Protein 3GTZ (pdb70)

Foldseek 3Di:
DQDKDFDCDDDPDTQWIAHPQKIKHKFFADDLQDDLLCRLLVRVVVVQVVQVVVPHGQLFWAEKEKEFQDPVCVVSNVVSCVVDADVPSHYHYHYDYDDDDDPSTGMMMITMGGD/DQPKDFDCDDDPDTAWIAHPQKIKHKFFFPCLQDDLLVSLLRRLVVVQVVQVVVPHGLLFWAEKEKEFQDPVCPVSNVVSCVVRHDPPSHHHYHYYYDHDDDPSTGMMMITMGGD/DQDKDWADDPLADWIWIAHPQKIKTKFFADDLQDDLLVRLLVSLVVVQVVQVVVPHGLLFWAEKEKEFQDPVCPVSNCVSCVVRADVPRGYHYHYYYDHDPDPSTGIMMIIMGGD

Organism: Salmonella typhimurium (strain LT2 / SGSC1412 / ATCC 700720) (NCBI:txid99287)

Nearest PDB structures (foldseek):
  3gtz-assembly1_C  TM=9.633E-01  e=7.516E-24  Salmonella enterica subsp. enterica serovar Typhimurium
  3kjj-assembly1_B  TM=9.561E-01  e=1.934E-15  Neisseria meningitidis serogroup B
  3k12-assembly1_C  TM=9.771E-01  e=5.996E-15  Pseudomonas aeruginosa
  9bjv-assembly1_A  TM=9.506E-01  e=1.247E-14  Pseudomonas aeruginosa
  6izh-assembly1_E  TM=8.636E-01  e=1.092E-09  Pseudomonas sp.

Structure (mmCIF, N/CA/C/O backbone):
data_3GTZ
#
_entry.id   3GTZ
#
_cell.length_a   100.390
_cell.length_b   100.390
_cell.length_c   131.939
_cell.angle_alpha   90.000
_cell.angle_beta   90.000
_cell.angle_gamma   90.000
#
_symmetry.space_group_name_H-M   'P 41 21 2'
#
loop_
_entity.id
_entity.type
_entity.pdbx_description
1 polymer 'Putative translation initiation inhibitor'
2 non-polymer GLYCEROL
3 water water
#
loop_
_atom_site.group_PDB
_atom_site.id
_atom_site.type_symbol
_atom_site.label_atom_id
_atom_site.label_alt_id
_atom_site.label_comp_id
_atom_site.label_asym_id
_atom_site.label_entity_id
_atom_site.label_seq_id
_atom_site.pdbx_PDB_ins_code
_atom_site.Cartn_x
_atom_site.Cartn_y
_atom_site.Cartn_z
_atom_site.occupancy
_atom_site.B_iso_or_equiv
_atom_site.auth_seq_id
_atom_site.auth_comp_id
_atom_site.auth_asym_id
_atom_site.auth_atom_id
_atom_site.pdbx_PDB_model_num
ATOM 1 N N . SER A 1 2 ? 37.502 20.869 -18.280 1.00 57.37 0 SER A N 1
ATOM 2 C CA . SER A 1 2 ? 36.215 20.812 -17.521 1.00 57.26 0 SER A CA 1
ATOM 3 C C . SER A 1 2 ? 36.461 21.293 -16.072 1.00 56.89 0 SER A C 1
ATOM 4 O O . SER A 1 2 ? 37.509 21.000 -15.472 1.00 56.40 0 SER A O 1
ATOM 6 N N . LEU A 1 3 ? 35.475 22.002 -15.527 1.00 56.56 1 LEU A N 1
ATOM 7 C CA . LEU A 1 3 ? 35.386 22.291 -14.095 1.00 56.61 1 LEU A CA 1
ATOM 8 C C . LEU A 1 3 ? 34.916 21.116 -13.194 1.00 55.39 1 LEU A C 1
ATOM 9 O O . LEU A 1 3 ? 34.467 21.327 -12.078 1.00 55.98 1 LEU A O 1
ATOM 14 N N . SER A 1 4 ? 35.022 19.884 -13.669 1.00 53.74 2 SER A N 1
ATOM 15 C CA . SER A 1 4 ? 34.797 18.721 -12.836 1.00 52.29 2 SER A CA 1
ATOM 16 C C . SER A 1 4 ? 36.186 18.133 -12.505 1.00 51.50 2 SER A C 1
ATOM 17 O O . SER A 1 4 ? 37.130 18.319 -13.257 1.00 52.57 2 SER A O 1
ATOM 19 N N . ILE A 1 5 ? 36.315 17.481 -11.356 1.00 50.10 3 ILE A N 1
ATOM 20 C CA . ILE A 1 5 ? 37.612 16.980 -10.854 1.00 49.39 3 ILE A CA 1
ATOM 21 C C . ILE A 1 5 ? 37.691 15.514 -11.151 1.00 47.92 3 ILE A C 1
ATOM 22 O O . ILE A 1 5 ? 36.784 14.775 -10.819 1.00 47.73 3 ILE A O 1
ATOM 27 N N . VAL A 1 6 ? 38.739 15.098 -11.837 1.00 47.74 4 VAL A N 1
ATOM 28 C CA . VAL A 1 6 ? 38.945 13.699 -12.132 1.00 47.04 4 VAL A CA 1
ATOM 29 C C . VAL A 1 6 ? 40.187 13.303 -11.363 1.00 47.30 4 VAL A C 1
ATOM 30 O O . VAL A 1 6 ? 41.180 14.011 -11.377 1.00 47.34 4 VAL A O 1
ATOM 34 N N . ARG A 1 7 ? 40.114 12.169 -10.679 1.00 47.66 5 ARG A N 1
ATOM 35 C CA . ARG A 1 7 ? 41.190 11.634 -9.874 1.00 47.90 5 ARG A CA 1
ATOM 36 C C . ARG A 1 7 ? 41.549 10.234 -10.374 1.00 47.87 5 ARG A C 1
ATOM 37 O O . ARG A 1 7 ? 40.701 9.381 -10.418 1.00 47.93 5 ARG A O 1
ATOM 45 N N . ILE A 1 8 ? 42.812 10.010 -10.728 1.00 48.68 6 ILE A N 1
ATOM 46 C CA . ILE A 1 8 ? 43.282 8.712 -11.169 1.00 49.19 6 ILE A CA 1
ATOM 47 C C . ILE A 1 8 ? 43.985 7.995 -10.028 1.00 50.19 6 ILE A C 1
ATOM 48 O O . ILE A 1 8 ? 44.839 8.577 -9.353 1.00 49.37 6 ILE A O 1
ATOM 53 N N . ASP A 1 9 ? 43.632 6.721 -9.841 1.00 51.34 7 ASP A N 1
ATOM 54 C CA . ASP A 1 9 ? 44.103 5.903 -8.718 1.00 52.71 7 ASP A CA 1
ATOM 55 C C . ASP A 1 9 ? 43.829 6.646 -7.418 1.00 53.41 7 ASP A C 1
ATOM 56 O O . ASP A 1 9 ? 44.722 6.982 -6.650 1.00 52.79 7 ASP A O 1
ATOM 58 N N . ALA A 1 10 ? 42.548 6.919 -7.220 1.00 55.05 8 ALA A N 1
ATOM 59 C CA . ALA A 1 10 ? 42.063 7.623 -6.040 1.00 56.21 8 ALA A CA 1
ATOM 60 C C . ALA A 1 10 ? 42.024 6.605 -4.922 1.00 56.84 8 ALA A C 1
ATOM 61 O O . ALA A 1 10 ? 41.202 5.706 -4.952 1.00 57.43 8 ALA A O 1
ATOM 63 N N . GLU A 1 11 ? 42.934 6.771 -3.966 1.00 57.89 9 GLU A N 1
ATOM 64 C CA . GLU A 1 11 ? 43.090 5.895 -2.815 1.00 58.84 9 GLU A CA 1
ATOM 65 C C . GLU A 1 11 ? 42.585 6.549 -1.521 1.00 58.86 9 GLU A C 1
ATOM 66 O O . GLU A 1 11 ? 42.151 7.718 -1.492 1.00 58.23 9 GLU A O 1
ATOM 72 N N . ASP A 1 12 ? 42.660 5.784 -0.443 1.00 59.40 10 ASP A N 1
ATOM 73 C CA . ASP A 1 12 ? 42.214 6.261 0.885 1.00 60.12 10 ASP A CA 1
ATOM 74 C C . ASP A 1 12 ? 42.852 7.596 1.354 1.00 59.55 10 ASP A C 1
ATOM 75 O O . ASP A 1 12 ? 42.157 8.447 1.904 1.00 59.26 10 ASP A O 1
ATOM 80 N N . ARG A 1 13 ? 44.149 7.773 1.113 1.00 59.66 11 ARG A N 1
ATOM 81 C CA . ARG A 1 13 ? 44.906 8.914 1.661 1.00 59.94 11 ARG A CA 1
ATOM 82 C C . ARG A 1 13 ? 45.531 9.810 0.584 1.00 60.22 11 ARG A C 1
ATOM 83 O O . ARG A 1 13 ? 45.984 10.917 0.886 1.00 60.29 11 ARG A O 1
ATOM 91 N N . TRP A 1 14 ? 45.549 9.333 -0.658 1.00 60.40 12 TRP A N 1
ATOM 92 C CA . TRP A 1 14 ? 46.122 10.076 -1.760 1.00 60.66 12 TRP A CA 1
ATOM 93 C C . TRP A 1 14 ? 45.496 9.645 -3.071 1.00 58.55 12 TRP A C 1
ATOM 94 O O . TRP A 1 14 ? 44.906 8.592 -3.158 1.00 57.42 12 TRP A O 1
ATOM 105 N N . SER A 1 15 ? 45.620 10.510 -4.071 1.00 56.69 13 SER A N 1
ATOM 106 C CA . SER A 1 15 ? 45.297 10.201 -5.443 1.00 55.37 13 SER A CA 1
ATOM 107 C C . SER A 1 15 ? 46.613 10.259 -6.217 1.00 54.56 13 SER A C 1
ATOM 108 O O . SER A 1 15 ? 47.514 11.007 -5.883 1.00 54.82 13 SER A O 1
ATOM 111 N N . ASP A 1 16 ? 46.747 9.474 -7.255 1.00 53.07 14 ASP A N 1
ATOM 112 C CA . ASP A 1 16 ? 48.004 9.463 -7.946 1.00 52.46 14 ASP A CA 1
ATOM 113 C C . ASP A 1 16 ? 48.057 10.653 -8.908 1.00 50.08 14 ASP A C 1
ATOM 114 O O . ASP A 1 16 ? 49.088 11.304 -9.026 1.00 49.93 14 ASP A O 1
ATOM 119 N N . VAL A 1 17 ? 46.932 10.952 -9.552 1.00 47.60 15 VAL A N 1
ATOM 120 C CA . VAL A 1 17 ? 46.838 12.028 -10.548 1.00 46.02 15 VAL A CA 1
ATOM 121 C C . VAL A 1 17 ? 45.540 12.822 -10.372 1.00 44.59 15 VAL A C 1
ATOM 122 O O . VAL A 1 17 ? 44.511 12.249 -10.108 1.00 45.27 15 VAL A O 1
ATOM 126 N N . VAL A 1 18 ? 45.591 14.140 -10.485 1.00 43.20 16 VAL A N 1
ATOM 127 C CA . VAL A 1 18 ? 44.393 14.939 -10.458 1.00 42.44 16 VAL A CA 1
ATOM 128 C C . VAL A 1 18 ? 44.302 15.772 -11.717 1.00 42.46 16 VAL A C 1
ATOM 129 O O . VAL A 1 18 ? 45.292 16.303 -12.163 1.00 43.83 16 VAL A O 1
ATOM 133 N N . ILE A 1 19 ? 43.111 15.896 -12.281 1.00 42.16 17 ILE A N 1
ATOM 134 C CA . ILE A 1 19 ? 42.905 16.620 -13.519 1.00 41.73 17 ILE A CA 1
ATOM 135 C C . ILE A 1 19 ? 41.755 17.575 -13.311 1.00 41.07 17 ILE A C 1
ATOM 136 O O . ILE A 1 19 ? 40.682 17.161 -12.897 1.00 41.48 17 ILE A O 1
ATOM 141 N N . TYR A 1 20 ? 41.984 18.853 -13.584 1.00 40.42 18 TYR A N 1
ATOM 142 C CA . TYR A 1 20 ? 40.965 19.867 -13.407 1.00 40.89 18 TYR A CA 1
ATOM 143 C C . TYR A 1 20 ? 41.293 21.051 -14.279 1.00 41.29 18 TYR A C 1
ATOM 144 O O . TYR A 1 20 ? 42.459 21.420 -14.408 1.00 40.51 18 TYR A O 1
ATOM 153 N N . ASN A 1 21 ? 40.249 21.657 -14.850 1.00 42.25 19 ASN A N 1
ATOM 154 C CA . ASN A 1 21 ? 40.399 22.879 -15.642 1.00 42.63 19 ASN A CA 1
ATOM 155 C C . ASN A 1 21 ? 41.512 22.730 -16.695 1.00 42.75 19 ASN A C 1
ATOM 156 O O . ASN A 1 21 ? 42.382 23.567 -16.795 1.00 43.32 19 ASN A O 1
ATOM 161 N N . ASN A 1 22 ? 41.509 21.606 -17.414 1.00 43.04 20 ASN A N 1
ATOM 162 C CA . ASN A 1 22 ? 42.482 21.310 -18.468 1.00 43.29 20 ASN A CA 1
ATOM 163 C C . ASN A 1 22 ? 43.921 21.297 -17.986 1.00 42.87 20 ASN A C 1
ATOM 164 O O . ASN A 1 22 ? 44.841 21.583 -18.755 1.00 42.86 20 ASN A O 1
ATOM 169 N N . THR A 1 23 ? 44.092 20.941 -16.712 1.00 42.11 21 THR A N 1
ATOM 170 C CA . THR A 1 23 ? 45.376 20.946 -16.047 1.00 41.18 21 THR A CA 1
ATOM 171 C C . THR A 1 23 ? 45.485 19.681 -15.233 1.00 40.70 21 THR A C 1
ATOM 172 O O . THR A 1 23 ? 44.507 19.170 -14.751 1.00 40.32 21 THR A O 1
ATOM 176 N N . LEU A 1 24 ? 46.690 19.164 -15.118 1.00 40.82 22 LEU A N 1
ATOM 177 C CA . LEU A 1 24 ? 46.945 17.858 -14.543 1.00 40.52 22 LEU A CA 1
ATOM 178 C C . LEU A 1 24 ? 48.100 18.047 -13.582 1.00 40.74 22 LEU A C 1
ATOM 179 O O . LEU A 1 24 ? 49.103 18.711 -13.917 1.00 40.59 22 LEU A O 1
ATOM 184 N N . TRP A 1 25 ? 47.951 17.481 -12.390 1.00 41.05 23 TRP A N 1
ATOM 185 C CA . TRP A 1 25 ? 48.950 17.579 -11.332 1.00 41.04 23 TRP A CA 1
ATOM 186 C C . TRP A 1 25 ? 49.343 16.161 -10.960 1.00 41.77 23 TRP A C 1
ATOM 187 O O . TRP A 1 25 ? 48.474 15.255 -10.911 1.00 41.25 23 TRP A O 1
ATOM 198 N N . TYR A 1 26 ? 50.626 15.984 -10.651 1.00 42.39 24 TYR A N 1
ATOM 199 C CA . TYR A 1 26 ? 51.194 14.669 -10.372 1.00 42.58 24 TYR A CA 1
ATOM 200 C C . TYR A 1 26 ? 52.541 14.817 -9.739 1.00 43.20 24 TYR A C 1
ATOM 201 O O . TYR A 1 26 ? 53.255 15.734 -10.060 1.00 42.30 24 TYR A O 1
ATOM 210 N N . THR A 1 27 ? 52.911 13.858 -8.902 1.00 45.06 25 THR A N 1
ATOM 211 C CA . THR A 1 27 ? 54.207 13.816 -8.270 1.00 46.50 25 THR A CA 1
ATOM 212 C C . THR A 1 27 ? 54.819 12.451 -8.532 1.00 47.35 25 THR A C 1
ATOM 213 O O . THR A 1 27 ? 54.259 11.448 -8.151 1.00 48.26 25 THR A O 1
ATOM 217 N N . GLY A 1 28 ? 55.979 12.397 -9.165 1.00 47.89 26 GLY A N 1
ATOM 218 C CA . GLY A 1 28 ? 56.581 11.117 -9.435 1.00 48.29 26 GLY A CA 1
ATOM 219 C C . GLY A 1 28 ? 57.574 10.790 -8.352 1.00 49.46 26 GLY A C 1
ATOM 220 O O . GLY A 1 28 ? 58.348 11.642 -7.931 1.00 48.13 26 GLY A O 1
ATOM 221 N N . VAL A 1 29 ? 57.524 9.549 -7.891 1.00 51.47 27 VAL A N 1
ATOM 222 C CA . VAL A 1 29 ? 58.449 9.056 -6.907 1.00 53.34 27 VAL A CA 1
ATOM 223 C C . VAL A 1 29 ? 59.085 7.773 -7.432 1.00 54.28 27 VAL A C 1
ATOM 224 O O . VAL A 1 29 ? 58.488 7.081 -8.268 1.00 54.14 27 VAL A O 1
ATOM 228 N N . PRO A 1 30 ? 60.311 7.463 -6.975 1.00 55.88 28 PRO A N 1
ATOM 229 C CA . PRO A 1 30 ? 61.017 6.291 -7.508 1.00 57.31 28 PRO A CA 1
ATOM 230 C C . PRO A 1 30 ? 60.383 4.909 -7.217 1.00 57.99 28 PRO A C 1
ATOM 231 O O . PRO A 1 30 ? 59.685 4.728 -6.220 1.00 57.41 28 PRO A O 1
ATOM 235 N N . GLU A 1 31 ? 60.626 3.951 -8.117 1.00 59.27 29 GLU A N 1
ATOM 236 C CA . GLU A 1 31 ? 60.159 2.572 -7.933 1.00 60.30 29 GLU A CA 1
ATOM 237 C C . GLU A 1 31 ? 61.242 1.699 -7.288 1.00 60.21 29 GLU A C 1
ATOM 238 O O . GLU A 1 31 ? 60.975 0.997 -6.331 1.00 60.05 29 GLU A O 1
ATOM 244 N N . ASN A 1 32 ? 62.461 1.754 -7.822 1.00 60.24 30 ASN A N 1
ATOM 245 C CA . ASN A 1 32 ? 63.581 0.953 -7.323 1.00 59.55 30 ASN A CA 1
ATOM 246 C C . ASN A 1 32 ? 64.334 1.729 -6.254 1.00 58.85 30 ASN A C 1
ATOM 247 O O . ASN A 1 32 ? 65.067 2.670 -6.548 1.00 58.38 30 ASN A O 1
ATOM 252 N N . LEU A 1 33 ? 64.153 1.312 -5.011 1.00 58.29 31 LEU A N 1
ATOM 253 C CA . LEU A 1 33 ? 64.674 2.042 -3.862 1.00 58.03 31 LEU A CA 1
ATOM 254 C C . LEU A 1 33 ? 66.180 1.898 -3.713 1.00 58.11 31 LEU A C 1
ATOM 255 O O . LEU A 1 33 ? 66.833 2.812 -3.184 1.00 58.81 31 LEU A O 1
ATOM 260 N N . ASP A 1 34 ? 66.738 0.789 -4.193 1.00 57.93 32 ASP A N 1
ATOM 261 C CA . ASP A 1 34 ? 68.206 0.592 -4.190 1.00 58.38 32 ASP A CA 1
ATOM 262 C C . ASP A 1 34 ? 68.943 1.190 -5.421 1.00 57.71 32 ASP A C 1
ATOM 263 O O . ASP A 1 34 ? 70.178 1.199 -5.484 1.00 58.37 32 ASP A O 1
ATOM 268 N N . ALA A 1 35 ? 68.202 1.703 -6.399 1.00 56.55 33 ALA A N 1
ATOM 269 C CA . ALA A 1 35 ? 68.839 2.318 -7.547 1.00 54.97 33 ALA A CA 1
ATOM 270 C C . ALA A 1 35 ? 69.461 3.649 -7.146 1.00 53.65 33 ALA A C 1
ATOM 271 O O . ALA A 1 35 ? 68.993 4.296 -6.208 1.00 53.91 33 ALA A O 1
ATOM 273 N N . ASP A 1 36 ? 70.525 4.021 -7.855 1.00 51.42 34 ASP A N 1
ATOM 274 C CA . ASP A 1 36 ? 71.145 5.306 -7.765 1.00 50.84 34 ASP A CA 1
ATOM 275 C C . ASP A 1 36 ? 70.263 6.425 -8.351 1.00 49.39 34 ASP A C 1
ATOM 276 O O . ASP A 1 36 ? 69.190 6.162 -8.874 1.00 49.70 34 ASP A O 1
ATOM 281 N N . ALA A 1 37 ? 70.721 7.671 -8.264 1.00 47.51 35 ALA A N 1
ATOM 282 C CA . ALA A 1 37 ? 69.889 8.812 -8.632 1.00 46.93 35 ALA A CA 1
ATOM 283 C C . ALA A 1 37 ? 69.629 8.892 -10.129 1.00 46.61 35 ALA A C 1
ATOM 284 O O . ALA A 1 37 ? 68.586 9.419 -10.521 1.00 45.46 35 ALA A O 1
ATOM 286 N N . PHE A 1 38 ? 70.592 8.429 -10.957 1.00 46.62 36 PHE A N 1
ATOM 287 C CA . PHE A 1 38 ? 70.388 8.434 -12.403 1.00 46.09 36 PHE A CA 1
ATOM 288 C C . PHE A 1 38 ? 69.246 7.497 -12.776 1.00 45.69 36 PHE A C 1
ATOM 289 O O . PHE A 1 38 ? 68.323 7.887 -13.479 1.00 45.92 36 PHE A O 1
ATOM 297 N N . GLU A 1 39 ? 69.286 6.278 -12.278 1.00 45.76 37 GLU A N 1
ATOM 298 C CA . GLU A 1 39 ? 68.185 5.357 -12.515 1.00 46.84 37 GLU A CA 1
ATOM 299 C C . GLU A 1 39 ? 66.870 5.899 -11.973 1.00 46.39 37 GLU A C 1
ATOM 300 O O . GLU A 1 39 ? 65.865 5.855 -12.674 1.00 46.51 37 GLU A O 1
ATOM 306 N N . GLN A 1 40 ? 66.874 6.441 -10.752 1.00 46.19 38 GLN A N 1
ATOM 307 C CA . GLN A 1 40 ? 65.629 6.878 -10.125 1.00 45.23 38 GLN A CA 1
ATOM 308 C C . GLN A 1 40 ? 65.035 8.042 -10.906 1.00 45.19 38 GLN A C 1
ATOM 309 O O . GLN A 1 40 ? 63.817 8.071 -11.137 1.00 45.03 38 GLN A O 1
ATOM 315 N N . THR A 1 41 ? 65.886 8.963 -11.379 1.00 44.23 39 THR A N 1
ATOM 316 C CA . THR A 1 41 ? 65.391 10.083 -12.185 1.00 44.13 39 THR A CA 1
ATOM 317 C C . THR A 1 41 ? 64.850 9.628 -13.557 1.00 44.46 39 THR A C 1
ATOM 318 O O . THR A 1 41 ? 63.747 9.978 -13.946 1.00 43.95 39 THR A O 1
ATOM 322 N N . ALA A 1 42 ? 65.636 8.836 -14.279 1.00 45.39 40 ALA A N 1
ATOM 323 C CA . ALA A 1 42 ? 65.245 8.295 -15.597 1.00 44.64 40 ALA A CA 1
ATOM 324 C C . ALA A 1 42 ? 63.933 7.507 -15.529 1.00 44.24 40 ALA A C 1
ATOM 325 O O . ALA A 1 42 ? 63.042 7.627 -16.374 1.00 44.37 40 ALA A O 1
ATOM 327 N N . ASN A 1 43 ? 63.835 6.690 -14.498 1.00 44.15 41 ASN A N 1
ATOM 328 C CA . ASN A 1 43 ? 62.661 5.867 -14.244 1.00 44.31 41 ASN A CA 1
ATOM 329 C C . ASN A 1 43 ? 61.453 6.740 -13.898 1.00 42.87 41 ASN A C 1
ATOM 330 O O . ASN A 1 43 ? 60.345 6.459 -14.332 1.00 42.49 41 ASN A O 1
ATOM 335 N N . THR A 1 44 ? 61.669 7.812 -13.145 1.00 41.67 42 THR A N 1
ATOM 336 C CA . THR A 1 44 ? 60.565 8.646 -12.764 1.00 41.49 42 THR A CA 1
ATOM 337 C C . THR A 1 44 ? 60.060 9.444 -13.936 1.00 41.40 42 THR A C 1
ATOM 338 O O . THR A 1 44 ? 58.859 9.632 -14.067 1.00 41.74 42 THR A O 1
ATOM 342 N N . LEU A 1 45 ? 60.953 9.879 -14.810 1.00 41.61 43 LEU A N 1
ATOM 343 C CA . LEU A 1 45 ? 60.529 10.553 -16.022 1.00 41.32 43 LEU A CA 1
ATOM 344 C C . LEU A 1 45 ? 59.748 9.610 -16.925 1.00 41.64 43 LEU A C 1
ATOM 345 O O . LEU A 1 45 ? 58.813 10.041 -17.574 1.00 40.88 43 LEU A O 1
ATOM 350 N N . ALA A 1 46 ? 60.125 8.325 -16.964 1.00 42.80 44 ALA A N 1
ATOM 351 C CA . ALA A 1 46 ? 59.336 7.286 -17.701 1.00 43.68 44 ALA A CA 1
ATOM 352 C C . ALA A 1 46 ? 57.945 7.101 -17.145 1.00 44.27 44 ALA A C 1
ATOM 353 O O . ALA A 1 46 ? 57.017 6.953 -17.938 1.00 45.18 44 ALA A O 1
ATOM 355 N N . GLN A 1 47 ? 57.779 7.138 -15.815 1.00 44.90 45 GLN A N 1
ATOM 356 C CA . GLN A 1 47 ? 56.423 7.059 -15.181 1.00 45.60 45 GLN A CA 1
ATOM 357 C C . GLN A 1 47 ? 55.541 8.259 -15.529 1.00 44.45 45 GLN A C 1
ATOM 358 O O . GLN A 1 47 ? 54.346 8.110 -15.799 1.00 45.03 45 GLN A O 1
ATOM 364 N N . ILE A 1 48 ? 56.142 9.438 -15.483 1.00 43.25 46 ILE A N 1
ATOM 365 C CA . ILE A 1 48 ? 55.485 10.661 -15.847 1.00 43.01 46 ILE A CA 1
ATOM 366 C C . ILE A 1 48 ? 54.917 10.576 -17.272 1.00 43.85 46 ILE A C 1
ATOM 367 O O . ILE A 1 48 ? 53.713 10.815 -17.464 1.00 44.75 46 ILE A O 1
ATOM 372 N N . ASP A 1 49 ? 55.745 10.200 -18.246 1.00 43.36 47 ASP A N 1
ATOM 373 C CA . ASP A 1 49 ? 55.256 9.947 -19.611 1.00 43.82 47 ASP A CA 1
ATOM 374 C C . ASP A 1 49 ? 54.016 9.042 -19.633 1.00 43.71 47 ASP A C 1
ATOM 375 O O . ASP A 1 49 ? 52.977 9.395 -20.202 1.00 43.75 47 ASP A O 1
ATOM 380 N N . ALA A 1 50 ? 54.132 7.896 -18.986 1.00 43.71 48 ALA A N 1
ATOM 381 C CA . ALA A 1 50 ? 53.060 6.901 -18.966 1.00 44.14 48 ALA A CA 1
ATOM 382 C C . ALA A 1 50 ? 51.768 7.495 -18.427 1.00 44.59 48 ALA A C 1
ATOM 383 O O . ALA A 1 50 ? 50.709 7.316 -19.028 1.00 45.26 48 ALA A O 1
ATOM 385 N N . VAL A 1 51 ? 51.882 8.201 -17.299 1.00 44.46 49 VAL A N 1
ATOM 386 C CA . VAL A 1 51 ? 50.780 8.939 -16.691 1.00 43.95 49 VAL A CA 1
ATOM 387 C C . VAL A 1 51 ? 50.220 9.969 -17.650 1.00 44.62 49 VAL A C 1
ATOM 388 O O . VAL A 1 51 ? 49.039 10.036 -17.797 1.00 45.33 49 VAL A O 1
ATOM 392 N N . LEU A 1 52 ? 51.065 10.783 -18.291 1.00 45.42 50 LEU A N 1
ATOM 393 C CA . LEU A 1 52 ? 50.576 11.806 -19.213 1.00 46.13 50 LEU A CA 1
ATOM 394 C C . LEU A 1 52 ? 49.865 11.197 -20.432 1.00 48.05 50 LEU A C 1
ATOM 395 O O . LEU A 1 52 ? 48.849 11.731 -20.880 1.00 47.81 50 LEU A O 1
ATOM 400 N N . GLU A 1 53 ? 50.353 10.078 -20.958 1.00 50.23 51 GLU A N 1
ATOM 401 C CA . GLU A 1 53 ? 49.718 9.550 -22.174 1.00 53.28 51 GLU A CA 1
ATOM 402 C C . GLU A 1 53 ? 48.453 8.737 -21.914 1.00 52.85 51 GLU A C 1
ATOM 403 O O . GLU A 1 53 ? 47.545 8.714 -22.737 1.00 52.35 51 GLU A O 1
ATOM 409 N N . LYS A 1 54 ? 48.336 8.173 -20.723 1.00 54.09 52 LYS A N 1
ATOM 410 C CA . LYS A 1 54 ? 47.109 7.494 -20.326 1.00 53.97 52 LYS A CA 1
ATOM 411 C C . LYS A 1 54 ? 45.941 8.489 -20.380 1.00 53.75 52 LYS A C 1
ATOM 412 O O . LYS A 1 54 ? 44.818 8.078 -20.656 1.00 53.53 52 LYS A O 1
ATOM 418 N N . GLN A 1 55 ? 46.228 9.786 -20.153 1.00 52.58 53 GLN A N 1
ATOM 419 C CA . GLN A 1 55 ? 45.232 10.861 -20.207 1.00 52.04 53 GLN A CA 1
ATOM 420 C C . GLN A 1 55 ? 45.196 11.593 -21.554 1.00 51.96 53 GLN A C 1
ATOM 421 O O . GLN A 1 55 ? 44.561 12.653 -21.702 1.00 51.42 53 GLN A O 1
ATOM 427 N N . GLY A 1 56 ? 45.902 11.059 -22.536 1.00 51.67 54 GLY A N 1
ATOM 428 C CA . GLY A 1 56 ? 45.937 11.701 -23.833 1.00 51.57 54 GLY A CA 1
ATOM 429 C C . GLY A 1 56 ? 46.864 12.896 -23.905 1.00 51.52 54 GLY A C 1
ATOM 430 O O . GLY A 1 56 ? 46.863 13.580 -24.921 1.00 52.11 54 GLY A O 1
ATOM 431 N N . SER A 1 57 ? 47.665 13.161 -22.860 1.00 50.42 55 SER A N 1
ATOM 432 C CA . SER A 1 57 ? 48.641 14.262 -22.931 1.00 49.38 55 SER A CA 1
ATOM 433 C C . SER A 1 57 ? 49.992 13.683 -23.268 1.00 49.11 55 SER A C 1
ATOM 434 O O . SER A 1 57 ? 50.072 12.529 -23.630 1.00 48.92 55 SER A O 1
ATOM 437 N N . SER A 1 58 ? 51.060 14.469 -23.169 1.00 48.89 56 SER A N 1
ATOM 438 C CA . SER A 1 58 ? 52.404 13.942 -23.455 1.00 48.85 56 SER A CA 1
ATOM 439 C C . SER A 1 58 ? 53.485 14.803 -22.745 1.00 47.76 56 SER A C 1
ATOM 440 O O . SER A 1 58 ? 53.136 15.772 -22.107 1.00 47.27 56 SER A O 1
ATOM 443 N N . LYS A 1 59 ? 54.760 14.446 -22.843 1.00 46.77 57 LYS A N 1
ATOM 444 C CA . LYS A 1 59 ? 55.821 15.223 -22.178 1.00 47.55 57 LYS A CA 1
ATOM 445 C C . LYS A 1 59 ? 56.120 16.550 -22.820 1.00 47.70 57 LYS A C 1
ATOM 446 O O . LYS A 1 59 ? 56.782 17.405 -22.215 1.00 49.21 57 LYS A O 1
ATOM 452 N N . SER A 1 60 ? 55.643 16.739 -24.039 1.00 47.94 58 SER A N 1
ATOM 453 C CA . SER A 1 60 ? 55.750 18.027 -24.700 1.00 48.14 58 SER A CA 1
ATOM 454 C C . SER A 1 60 ? 54.797 18.989 -24.092 1.00 47.33 58 SER A C 1
ATOM 455 O O . SER A 1 60 ? 54.872 20.142 -24.451 1.00 47.03 58 SER A O 1
ATOM 458 N N . ARG A 1 61 ? 53.854 18.510 -23.268 1.00 46.36 59 ARG A N 1
ATOM 459 C CA . ARG A 1 61 ? 52.782 19.348 -22.754 1.00 45.85 59 ARG A CA 1
ATOM 460 C C . ARG A 1 61 ? 52.965 19.673 -21.282 1.00 44.97 59 ARG A C 1
ATOM 461 O O . ARG A 1 61 ? 52.052 20.156 -20.646 1.00 44.38 59 ARG A O 1
ATOM 469 N N . ILE A 1 62 ? 54.151 19.440 -20.739 1.00 44.17 60 ILE A N 1
ATOM 470 C CA . ILE A 1 62 ? 54.376 19.689 -19.335 1.00 43.15 60 ILE A CA 1
ATOM 471 C C . ILE A 1 62 ? 54.660 21.170 -19.207 1.00 43.78 60 ILE A C 1
ATOM 472 O O . ILE A 1 62 ? 55.407 21.728 -20.002 1.00 43.82 60 ILE A O 1
ATOM 477 N N . LEU A 1 63 ? 54.096 21.795 -18.180 1.00 44.16 61 LEU A N 1
ATOM 478 C CA . LEU A 1 63 ? 54.186 23.235 -18.006 1.00 44.25 61 LEU A CA 1
ATOM 479 C C . LEU A 1 63 ? 55.280 23.632 -17.036 1.00 44.75 61 LEU A C 1
ATOM 480 O O . LEU A 1 63 ? 56.073 24.505 -17.334 1.00 45.25 61 LEU A O 1
ATOM 485 N N . ASP A 1 64 ? 55.334 22.972 -15.891 1.00 45.52 62 ASP A N 1
ATOM 486 C CA . ASP A 1 64 ? 56.289 23.303 -14.839 1.00 45.35 62 ASP A CA 1
ATOM 487 C C . ASP A 1 64 ? 56.746 22.053 -14.106 1.00 44.58 62 ASP A C 1
ATOM 488 O O . ASP A 1 64 ? 55.946 21.197 -13.853 1.00 44.46 62 ASP A O 1
ATOM 493 N N . ALA A 1 65 ? 58.025 21.951 -13.768 1.00 44.59 63 ALA A N 1
ATOM 494 C CA . ALA A 1 65 ? 58.560 20.775 -13.054 1.00 45.00 63 ALA A CA 1
ATOM 495 C C . ALA A 1 65 ? 59.463 21.213 -11.909 1.00 45.39 63 ALA A C 1
ATOM 496 O O . ALA A 1 65 ? 60.302 22.078 -12.063 1.00 46.51 63 ALA A O 1
ATOM 498 N N . THR A 1 66 ? 59.280 20.617 -10.752 1.00 46.41 64 THR A N 1
ATOM 499 C CA . THR A 1 66 ? 60.117 20.888 -9.613 1.00 47.07 64 THR A CA 1
ATOM 500 C C . THR A 1 66 ? 60.708 19.574 -9.190 1.00 47.18 64 THR A C 1
ATOM 501 O O . THR A 1 66 ? 59.987 18.626 -8.944 1.00 47.69 64 THR A O 1
ATOM 505 N N . ILE A 1 67 ? 62.033 19.518 -9.164 1.00 47.79 65 ILE A N 1
ATOM 506 C CA . ILE A 1 67 ? 62.786 18.323 -8.829 1.00 48.04 65 ILE A CA 1
ATOM 507 C C . ILE A 1 67 ? 63.380 18.501 -7.435 1.00 48.31 65 ILE A C 1
ATOM 508 O O . ILE A 1 67 ? 64.097 19.455 -7.187 1.00 47.85 65 ILE A O 1
ATOM 513 N N . PHE A 1 68 ? 63.049 17.597 -6.523 1.00 49.15 66 PHE A N 1
ATOM 514 C CA . PHE A 1 68 ? 63.623 17.592 -5.188 1.00 49.56 66 PHE A CA 1
ATOM 515 C C . PHE A 1 68 ? 64.629 16.459 -5.117 1.00 50.15 66 PHE A C 1
ATOM 516 O O . PHE A 1 68 ? 64.317 15.334 -5.434 1.00 49.67 66 PHE A O 1
ATOM 524 N N . LEU A 1 69 ? 65.860 16.779 -4.738 1.00 51.69 67 LEU A N 1
ATOM 525 C CA . LEU A 1 69 ? 66.915 15.770 -4.550 1.00 51.96 67 LEU A CA 1
ATOM 526 C C . LEU A 1 69 ? 67.238 15.713 -3.086 1.00 52.34 67 LEU A C 1
ATOM 527 O O . LEU A 1 69 ? 67.292 16.746 -2.445 1.00 52.26 67 LEU A O 1
ATOM 532 N N . SER A 1 70 ? 67.488 14.528 -2.563 1.00 53.15 68 SER A N 1
ATOM 533 C CA . SER A 1 70 ? 67.918 14.393 -1.181 1.00 54.62 68 SER A CA 1
ATOM 534 C C . SER A 1 70 ? 69.382 14.829 -0.928 1.00 56.04 68 SER A C 1
ATOM 535 O O . SER A 1 70 ? 69.751 15.155 0.205 1.00 55.80 68 SER A O 1
ATOM 538 N N . ASP A 1 71 ? 70.194 14.866 -1.984 1.00 57.42 69 ASP A N 1
ATOM 539 C CA . ASP A 1 71 ? 71.626 15.086 -1.849 1.00 58.59 69 ASP A CA 1
ATOM 540 C C . ASP A 1 71 ? 72.076 15.945 -3.008 1.00 58.98 69 ASP A C 1
ATOM 541 O O . ASP A 1 71 ? 71.698 15.712 -4.138 1.00 59.57 69 ASP A O 1
ATOM 546 N N . LYS A 1 72 ? 72.892 16.940 -2.699 1.00 59.39 70 LYS A N 1
ATOM 547 C CA . LYS A 1 72 ? 73.383 17.916 -3.636 1.00 59.87 70 LYS A CA 1
ATOM 548 C C . LYS A 1 72 ? 74.371 17.245 -4.601 1.00 59.12 70 LYS A C 1
ATOM 549 O O . LYS A 1 72 ? 74.576 17.737 -5.717 1.00 59.23 70 LYS A O 1
ATOM 555 N N . ALA A 1 73 ? 74.985 16.147 -4.154 1.00 57.51 71 ALA A N 1
ATOM 556 C CA . ALA A 1 73 ? 75.905 15.352 -4.976 1.00 57.06 71 ALA A CA 1
ATOM 557 C C . ALA A 1 73 ? 75.214 14.622 -6.173 1.00 56.86 71 ALA A C 1
ATOM 558 O O . ALA A 1 73 ? 75.888 14.110 -7.082 1.00 56.34 71 ALA A O 1
ATOM 560 N N . ASP A 1 74 ? 73.882 14.572 -6.158 1.00 55.97 72 ASP A N 1
ATOM 561 C CA . ASP A 1 74 ? 73.112 13.893 -7.197 1.00 55.29 72 ASP A CA 1
ATOM 562 C C . ASP A 1 74 ? 72.652 14.813 -8.312 1.00 54.29 72 ASP A C 1
ATOM 563 O O . ASP A 1 74 ? 72.099 14.331 -9.272 1.00 53.74 72 ASP A O 1
ATOM 568 N N . PHE A 1 75 ? 72.922 16.112 -8.213 1.00 54.48 73 PHE A N 1
ATOM 569 C CA . PHE A 1 75 ? 72.562 17.072 -9.287 1.00 55.03 73 PHE A CA 1
ATOM 570 C C . PHE A 1 75 ? 72.980 16.625 -10.718 1.00 54.84 73 PHE A C 1
ATOM 571 O O . PHE A 1 75 ? 72.201 16.756 -11.669 1.00 55.52 73 PHE A O 1
ATOM 579 N N . ALA A 1 76 ? 74.200 16.122 -10.878 1.00 53.85 74 ALA A N 1
ATOM 580 C CA . ALA A 1 76 ? 74.719 15.806 -12.207 1.00 53.75 74 ALA A CA 1
ATOM 581 C C . ALA A 1 76 ? 74.033 14.569 -12.738 1.00 52.63 74 ALA A C 1
ATOM 582 O O . ALA A 1 76 ? 73.721 14.495 -13.913 1.00 52.83 74 ALA A O 1
ATOM 584 N N . ALA A 1 77 ? 73.817 13.595 -11.870 1.00 51.87 75 ALA A N 1
ATOM 585 C CA . ALA A 1 77 ? 73.136 12.377 -12.271 1.00 51.28 75 ALA A CA 1
ATOM 586 C C . ALA A 1 77 ? 71.704 12.661 -12.742 1.00 51.36 75 ALA A C 1
ATOM 587 O O . ALA A 1 77 ? 71.295 12.140 -13.759 1.00 50.23 75 ALA A O 1
ATOM 589 N N . MET A 1 78 ? 70.979 13.538 -12.049 1.00 52.07 76 MET A N 1
ATOM 590 C CA . MET A 1 78 ? 69.614 13.854 -12.451 1.00 52.68 76 MET A CA 1
ATOM 591 C C . MET A 1 78 ? 69.512 14.756 -13.680 1.00 52.09 76 MET A C 1
ATOM 592 O O . MET A 1 78 ? 68.558 14.637 -14.430 1.00 51.96 76 MET A O 1
ATOM 597 N N . ASN A 1 79 ? 70.485 15.630 -13.910 1.00 52.34 77 ASN A N 1
ATOM 598 C CA . ASN A 1 79 ? 70.564 16.401 -15.186 1.00 52.38 77 ASN A CA 1
ATOM 599 C C . ASN A 1 79 ? 70.857 15.546 -16.410 1.00 51.39 77 ASN A C 1
ATOM 600 O O . ASN A 1 79 ? 70.369 15.819 -17.507 1.00 52.19 77 ASN A O 1
ATOM 605 N N . LYS A 1 80 ? 71.685 14.534 -16.229 1.00 49.70 78 LYS A N 1
ATOM 606 C CA . LYS A 1 80 ? 71.991 13.607 -17.289 1.00 48.65 78 LYS A CA 1
ATOM 607 C C . LYS A 1 80 ? 70.718 12.874 -17.683 1.00 48.31 78 LYS A C 1
ATOM 608 O O . LYS A 1 80 ? 70.442 12.769 -18.847 1.00 48.91 78 LYS A O 1
ATOM 614 N N . ALA A 1 81 ? 69.921 12.394 -16.720 1.00 47.41 79 ALA A N 1
ATOM 615 C CA . ALA A 1 81 ? 68.630 11.747 -17.037 1.00 46.00 79 ALA A CA 1
ATOM 616 C C . ALA A 1 81 ? 67.671 12.728 -17.675 1.00 44.70 79 ALA A C 1
ATOM 617 O O . ALA A 1 81 ? 67.081 12.463 -18.697 1.00 45.26 79 ALA A O 1
ATOM 619 N N . TRP A 1 82 ? 67.532 13.896 -17.085 1.00 44.44 80 TRP A N 1
ATOM 620 C CA . TRP A 1 82 ? 66.666 14.923 -17.661 1.00 43.48 80 TRP A CA 1
ATOM 621 C C . TRP A 1 82 ? 67.072 15.208 -19.093 1.00 42.75 80 TRP A C 1
ATOM 622 O O . TRP A 1 82 ? 66.215 15.282 -19.972 1.00 43.12 80 TRP A O 1
ATOM 633 N N . ASP A 1 83 ? 68.369 15.375 -19.322 1.00 41.96 81 ASP A N 1
ATOM 634 C CA . ASP A 1 83 ? 68.856 15.764 -20.634 1.00 42.14 81 ASP A CA 1
ATOM 635 C C . ASP A 1 83 ? 68.632 14.710 -21.718 1.00 41.62 81 ASP A C 1
ATOM 636 O O . ASP A 1 83 ? 68.506 15.042 -22.877 1.00 40.72 81 ASP A O 1
ATOM 641 N N . ALA A 1 84 ? 68.568 13.447 -21.323 1.00 41.45 82 ALA A N 1
ATOM 642 C CA . ALA A 1 84 ? 68.359 12.347 -22.253 1.00 40.99 82 ALA A CA 1
ATOM 643 C C . ALA A 1 84 ? 66.878 12.246 -22.666 1.00 41.35 82 ALA A C 1
ATOM 644 O O . ALA A 1 84 ? 66.564 11.698 -23.729 1.00 42.31 82 ALA A O 1
ATOM 646 N N . TRP A 1 85 ? 66.000 12.840 -21.847 1.00 41.26 83 TRP A N 1
ATOM 647 C CA . TRP A 1 85 ? 64.537 12.732 -21.961 1.00 40.72 83 TRP A CA 1
ATOM 648 C C . TRP A 1 85 ? 63.862 13.972 -22.484 1.00 40.44 83 TRP A C 1
ATOM 649 O O . TRP A 1 85 ? 62.965 13.871 -23.290 1.00 42.05 83 TRP A O 1
ATOM 660 N N . VAL A 1 86 ? 64.250 15.148 -21.992 1.00 40.56 84 VAL A N 1
ATOM 661 C CA . VAL A 1 86 ? 63.555 16.413 -22.285 1.00 39.87 84 VAL A CA 1
ATOM 662 C C . VAL A 1 86 ? 63.368 16.647 -23.784 1.00 40.72 84 VAL A C 1
ATOM 663 O O . VAL A 1 86 ? 64.211 16.248 -24.560 1.00 41.72 84 VAL A O 1
ATOM 667 N N . VAL A 1 87 ? 62.262 17.273 -24.179 1.00 40.99 85 VAL A N 1
ATOM 668 C CA . VAL A 1 87 ? 61.976 17.539 -25.560 1.00 41.81 85 VAL A CA 1
ATOM 669 C C . VAL A 1 87 ? 62.473 18.952 -25.922 1.00 43.29 85 VAL A C 1
ATOM 670 O O . VAL A 1 87 ? 61.972 19.975 -25.418 1.00 42.40 85 VAL A O 1
ATOM 674 N N . ALA A 1 88 ? 63.512 18.988 -26.763 1.00 43.65 86 ALA A N 1
ATOM 675 C CA . ALA A 1 88 ? 64.115 20.254 -27.202 1.00 44.32 86 ALA A CA 1
ATOM 676 C C . ALA A 1 88 ? 63.026 21.183 -27.754 1.00 45.24 86 ALA A C 1
ATOM 677 O O . ALA A 1 88 ? 62.148 20.768 -28.526 1.00 45.82 86 ALA A O 1
ATOM 679 N N . GLY A 1 89 ? 63.046 22.425 -27.305 1.00 45.77 87 GLY A N 1
ATOM 680 C CA . GLY A 1 89 ? 62.032 23.401 -27.739 1.00 46.88 87 GLY A CA 1
ATOM 681 C C . GLY A 1 89 ? 60.651 23.273 -27.084 1.00 47.44 87 GLY A C 1
ATOM 682 O O . GLY A 1 89 ? 59.800 24.133 -27.293 1.00 47.85 87 GLY A O 1
ATOM 683 N N . HIS A 1 90 ? 60.418 22.210 -26.307 1.00 47.19 88 HIS A N 1
ATOM 684 C CA . HIS A 1 90 ? 59.109 21.970 -25.700 1.00 47.13 88 HIS A CA 1
ATOM 685 C C . HIS A 1 90 ? 59.251 21.647 -24.198 1.00 46.36 88 HIS A C 1
ATOM 686 O O . HIS A 1 90 ? 58.428 20.975 -23.612 1.00 46.16 88 HIS A O 1
ATOM 693 N N . ALA A 1 91 ? 60.311 22.153 -23.599 1.00 45.85 89 ALA A N 1
ATOM 694 C CA . ALA A 1 91 ? 60.628 21.894 -22.210 1.00 46.36 89 ALA A CA 1
ATOM 695 C C . ALA A 1 91 ? 59.805 22.808 -21.252 1.00 46.97 89 ALA A C 1
ATOM 696 O O . ALA A 1 91 ? 59.539 23.972 -21.548 1.00 46.30 89 ALA A O 1
ATOM 698 N N . PRO A 1 92 ? 59.467 22.309 -20.068 1.00 47.43 90 PRO A N 1
ATOM 699 C CA . PRO A 1 92 ? 58.779 23.167 -19.120 1.00 48.09 90 PRO A CA 1
ATOM 700 C C . PRO A 1 92 ? 59.732 24.096 -18.361 1.00 48.51 90 PRO A C 1
ATOM 701 O O . PRO A 1 92 ? 60.958 23.986 -18.502 1.00 48.93 90 PRO A O 1
ATOM 705 N N . VAL A 1 93 ? 59.172 25.017 -17.578 1.00 49.11 91 VAL A N 1
ATOM 706 C CA . VAL A 1 93 ? 59.934 25.705 -16.531 1.00 49.59 91 VAL A CA 1
ATOM 707 C C . VAL A 1 93 ? 60.426 24.644 -15.571 1.00 50.80 91 VAL A C 1
ATOM 708 O O . VAL A 1 93 ? 59.733 23.694 -15.271 1.00 50.46 91 VAL A O 1
ATOM 712 N N . ARG A 1 94 ? 61.664 24.771 -15.144 1.00 53.51 92 ARG A N 1
ATOM 713 C CA . ARG A 1 94 ? 62.285 23.754 -14.326 1.00 55.88 92 ARG A CA 1
ATOM 714 C C . ARG A 1 94 ? 62.932 24.403 -13.145 1.00 56.91 92 ARG A C 1
ATOM 715 O O . ARG A 1 94 ? 63.419 25.526 -13.209 1.00 57.67 92 ARG A O 1
ATOM 723 N N . CYS A 1 95 ? 62.973 23.653 -12.070 1.00 57.76 93 CYS A N 1
ATOM 724 C CA . CYS A 1 95 ? 63.420 24.172 -10.835 1.00 58.50 93 CYS A CA 1
ATOM 725 C C . CYS A 1 95 ? 63.880 22.962 -9.995 1.00 57.42 93 CYS A C 1
ATOM 726 O O . CYS A 1 95 ? 63.112 22.017 -9.775 1.00 57.06 93 CYS A O 1
ATOM 729 N N . THR A 1 96 ? 65.153 22.974 -9.603 1.00 55.73 94 THR A N 1
ATOM 730 C CA . THR A 1 96 ? 65.746 21.903 -8.833 1.00 55.10 94 THR A CA 1
ATOM 731 C C . THR A 1 96 ? 66.257 22.410 -7.495 1.00 53.92 94 THR A C 1
ATOM 732 O O . THR A 1 96 ? 67.014 23.374 -7.454 1.00 53.69 94 THR A O 1
ATOM 736 N N . VAL A 1 97 ? 65.847 21.752 -6.413 1.00 52.68 95 VAL A N 1
ATOM 737 C CA . VAL A 1 97 ? 66.320 22.064 -5.073 1.00 51.69 95 VAL A CA 1
ATOM 738 C C . VAL A 1 97 ? 66.569 20.804 -4.275 1.00 51.10 95 VAL A C 1
ATOM 739 O O . VAL A 1 97 ? 65.986 19.772 -4.561 1.00 50.97 95 VAL A O 1
ATOM 743 N N . GLN A 1 98 ? 67.408 20.906 -3.243 1.00 50.87 96 GLN A N 1
ATOM 744 C CA . GLN A 1 98 ? 67.743 19.762 -2.388 1.00 50.37 96 GLN A CA 1
ATOM 745 C C . GLN A 1 98 ? 66.972 19.865 -1.107 1.00 50.21 96 GLN A C 1
ATOM 746 O O . GLN A 1 98 ? 66.948 20.887 -0.505 1.00 50.06 96 GLN A O 1
ATOM 752 N N . ALA A 1 99 ? 66.332 18.792 -0.698 1.00 51.01 97 ALA A N 1
ATOM 753 C CA . ALA A 1 99 ? 65.477 18.808 0.472 1.00 51.34 97 ALA A CA 1
ATOM 754 C C . ALA A 1 99 ? 65.376 17.405 1.051 1.00 51.76 97 ALA A C 1
ATOM 755 O O . ALA A 1 99 ? 65.814 16.433 0.434 1.00 51.77 97 ALA A O 1
ATOM 757 N N . GLY A 1 100 ? 64.820 17.301 2.250 1.00 51.99 98 GLY A N 1
ATOM 758 C CA . GLY A 1 100 ? 64.607 16.002 2.859 1.00 51.96 98 GLY A CA 1
ATOM 759 C C . GLY A 1 100 ? 63.351 15.368 2.293 1.00 52.38 98 GLY A C 1
ATOM 760 O O . GLY A 1 100 ? 62.332 16.014 2.157 1.00 52.28 98 GLY A O 1
ATOM 761 N N . LEU A 1 101 ? 63.427 14.086 1.988 1.00 53.55 99 LEU A N 1
ATOM 762 C CA . LEU A 1 101 ? 62.357 13.376 1.327 1.00 54.61 99 LEU A CA 1
ATOM 763 C C . LEU A 1 101 ? 61.786 12.347 2.308 1.00 56.35 99 LEU A C 1
ATOM 764 O O . LEU A 1 101 ? 62.474 11.932 3.248 1.00 56.05 99 LEU A O 1
ATOM 769 N N . MET A 1 102 ? 60.538 11.939 2.095 1.00 58.64 100 MET A N 1
ATOM 770 C CA . MET A 1 102 ? 59.872 11.071 3.063 1.00 60.54 100 MET A CA 1
ATOM 771 C C . MET A 1 102 ? 60.585 9.722 3.253 1.00 60.43 100 MET A C 1
ATOM 772 O O . MET A 1 102 ? 60.762 9.294 4.391 1.00 60.51 100 MET A O 1
ATOM 777 N N . ASN A 1 103 ? 60.994 9.073 2.163 1.00 60.59 101 ASN A N 1
ATOM 778 C CA . ASN A 1 103 ? 61.652 7.764 2.235 1.00 60.49 101 ASN A CA 1
ATOM 779 C C . ASN A 1 103 ? 63.140 8.000 2.109 1.00 60.34 101 ASN A C 1
ATOM 780 O O . ASN A 1 103 ? 63.557 8.709 1.210 1.00 60.47 101 ASN A O 1
ATOM 785 N N . PRO A 1 104 ? 63.948 7.440 3.027 1.00 60.34 102 PRO A N 1
ATOM 786 C CA . PRO A 1 104 ? 65.391 7.734 2.996 1.00 60.43 102 PRO A CA 1
ATOM 787 C C . PRO A 1 104 ? 66.183 7.057 1.850 1.00 60.03 102 PRO A C 1
ATOM 788 O O . PRO A 1 104 ? 67.351 7.386 1.632 1.00 59.70 102 PRO A O 1
ATOM 792 N N . LYS A 1 105 ? 65.535 6.133 1.149 1.00 59.79 103 LYS A N 1
ATOM 793 C CA . LYS A 1 105 ? 66.055 5.530 -0.066 1.00 59.49 103 LYS A CA 1
ATOM 794 C C . LYS A 1 105 ? 65.748 6.334 -1.357 1.00 59.32 103 LYS A C 1
ATOM 795 O O . LYS A 1 105 ? 66.207 5.935 -2.448 1.00 59.81 103 LYS A O 1
ATOM 801 N N . TYR A 1 106 ? 64.956 7.416 -1.263 1.00 57.71 104 TYR A N 1
ATOM 802 C CA . TYR A 1 106 ? 64.614 8.229 -2.441 1.00 56.78 104 TYR A CA 1
ATOM 803 C C . TYR A 1 106 ? 65.722 9.205 -2.717 1.00 54.99 104 TYR A C 1
ATOM 804 O O . TYR A 1 106 ? 66.018 10.038 -1.862 1.00 55.26 104 TYR A O 1
ATOM 813 N N . LYS A 1 107 ? 66.317 9.164 -3.905 1.00 53.10 105 LYS A N 1
ATOM 814 C CA . LYS A 1 107 ? 67.336 10.173 -4.212 1.00 52.02 105 LYS A CA 1
ATOM 815 C C . LYS A 1 107 ? 66.648 11.381 -4.873 1.00 50.00 105 LYS A C 1
ATOM 816 O O . LYS A 1 107 ? 67.150 12.488 -4.833 1.00 49.76 105 LYS A O 1
ATOM 822 N N . VAL A 1 108 ? 65.472 11.160 -5.443 1.00 48.40 106 VAL A N 1
ATOM 823 C CA . VAL A 1 108 ? 64.790 12.174 -6.259 1.00 46.66 106 VAL A CA 1
ATOM 824 C C . VAL A 1 108 ? 63.271 12.028 -6.135 1.00 46.79 106 VAL A C 1
ATOM 825 O O . VAL A 1 108 ? 62.759 10.947 -5.830 1.00 45.52 106 VAL A O 1
ATOM 829 N N . GLU A 1 109 ? 62.572 13.135 -6.362 1.00 47.10 107 GLU A N 1
ATOM 830 C CA . GLU A 1 109 ? 61.124 13.160 -6.472 1.00 48.70 107 GLU A CA 1
ATOM 831 C C . GLU A 1 109 ? 60.776 14.317 -7.431 1.00 47.92 107 GLU A C 1
ATOM 832 O O . GLU A 1 109 ? 61.536 15.293 -7.525 1.00 48.52 107 GLU A O 1
ATOM 838 N N . ILE A 1 110 ? 59.687 14.213 -8.183 1.00 46.93 108 ILE A N 1
ATOM 839 C CA . ILE A 1 110 ? 59.450 15.192 -9.262 1.00 46.74 108 ILE A CA 1
ATOM 840 C C . ILE A 1 110 ? 57.978 15.594 -9.385 1.00 46.88 108 ILE A C 1
ATOM 841 O O . ILE A 1 110 ? 57.136 14.765 -9.712 1.00 47.96 108 ILE A O 1
ATOM 846 N N . LYS A 1 111 ? 57.661 16.851 -9.119 1.00 46.53 109 LYS A N 1
ATOM 847 C CA . LYS A 1 111 ? 56.285 17.290 -9.225 1.00 47.30 109 LYS A CA 1
ATOM 848 C C . LYS A 1 111 ? 56.107 18.022 -10.550 1.00 45.23 109 LYS A C 1
ATOM 849 O O . LYS A 1 111 ? 56.955 18.789 -10.994 1.00 44.92 109 LYS A O 1
ATOM 855 N N . ILE A 1 112 ? 54.961 17.789 -11.143 1.00 44.69 110 ILE A N 1
ATOM 856 C CA . ILE A 1 112 ? 54.643 18.107 -12.537 1.00 44.42 110 ILE A CA 1
ATOM 857 C C . ILE A 1 112 ? 53.278 18.757 -12.561 1.00 43.74 110 ILE A C 1
ATOM 858 O O . ILE A 1 112 ? 52.356 18.245 -11.939 1.00 44.23 110 ILE A O 1
ATOM 863 N N . VAL A 1 113 ? 53.172 19.921 -13.191 1.00 42.52 111 VAL A N 1
ATOM 864 C CA . VAL A 1 113 ? 51.887 20.446 -13.658 1.00 41.77 111 VAL A CA 1
ATOM 865 C C . VAL A 1 113 ? 51.941 20.418 -15.183 1.00 41.47 111 VAL A C 1
ATOM 866 O O . VAL A 1 113 ? 52.919 20.858 -15.740 1.00 41.42 111 VAL A O 1
ATOM 870 N N . ALA A 1 114 ? 50.908 19.889 -15.838 1.00 41.57 112 ALA A N 1
ATOM 871 C CA . ALA A 1 114 ? 50.861 19.700 -17.294 1.00 41.95 112 ALA A CA 1
ATOM 872 C C . ALA A 1 114 ? 49.502 20.106 -17.871 1.00 42.66 112 ALA A C 1
ATOM 873 O O . ALA A 1 114 ? 48.521 20.190 -17.119 1.00 42.41 112 ALA A O 1
ATOM 875 N N . ALA A 1 115 ? 49.444 20.326 -19.195 1.00 42.82 113 ALA A N 1
ATOM 876 C CA . ALA A 1 115 ? 48.182 20.623 -19.899 1.00 43.36 113 ALA A CA 1
ATOM 877 C C . ALA A 1 115 ? 47.603 19.314 -20.386 1.00 45.00 113 ALA A C 1
ATOM 878 O O . ALA A 1 115 ? 48.343 18.417 -20.798 1.00 46.31 113 ALA A O 1
ATOM 880 N N . VAL A 1 116 ? 46.285 19.189 -20.332 1.00 45.49 114 VAL A N 1
ATOM 881 C CA . VAL A 1 116 ? 45.640 17.930 -20.659 1.00 46.46 114 VAL A CA 1
ATOM 882 C C . VAL A 1 116 ? 44.336 18.193 -21.434 1.00 46.40 114 VAL A C 1
ATOM 883 O O . VAL A 1 116 ? 43.659 19.173 -21.137 1.00 47.38 114 VAL A O 1
ATOM 887 N N . SER B 1 2 ? 44.114 30.808 -23.588 1.00 58.41 0 SER B N 1
ATOM 888 C CA . SER B 1 2 ? 44.234 29.778 -24.675 1.00 58.80 0 SER B CA 1
ATOM 889 C C . SER B 1 2 ? 44.699 28.446 -24.103 1.00 58.47 0 SER B C 1
ATOM 890 O O . SER B 1 2 ? 45.659 28.381 -23.297 1.00 57.83 0 SER B O 1
ATOM 892 N N . LEU B 1 3 ? 44.045 27.388 -24.573 1.00 58.16 1 LEU B N 1
ATOM 893 C CA . LEU B 1 3 ? 44.551 26.039 -24.379 1.00 58.34 1 LEU B CA 1
ATOM 894 C C . LEU B 1 3 ? 45.721 25.656 -25.311 1.00 57.45 1 LEU B C 1
ATOM 895 O O . LEU B 1 3 ? 46.099 24.499 -25.391 1.00 57.86 1 LEU B O 1
ATOM 900 N N . SER B 1 4 ? 46.311 26.623 -25.995 1.00 56.43 2 SER B N 1
ATOM 901 C CA . SER B 1 4 ? 47.581 26.393 -26.685 1.00 56.14 2 SER B CA 1
ATOM 902 C C . SER B 1 4 ? 48.676 26.844 -25.717 1.00 54.91 2 SER B C 1
ATOM 903 O O . SER B 1 4 ? 48.481 27.813 -24.986 1.00 55.25 2 SER B O 1
ATOM 905 N N . ILE B 1 5 ? 49.795 26.113 -25.693 1.00 53.54 3 ILE B N 1
ATOM 906 C CA . ILE B 1 5 ? 50.913 26.393 -24.810 1.00 51.69 3 ILE B CA 1
ATOM 907 C C . ILE B 1 5 ? 51.865 27.296 -25.540 1.00 51.57 3 ILE B C 1
ATOM 908 O O . ILE B 1 5 ? 52.310 26.962 -26.633 1.00 51.80 3 ILE B O 1
ATOM 913 N N . VAL B 1 6 ? 52.208 28.422 -24.929 1.00 51.04 4 VAL B N 1
ATOM 914 C CA . VAL B 1 6 ? 5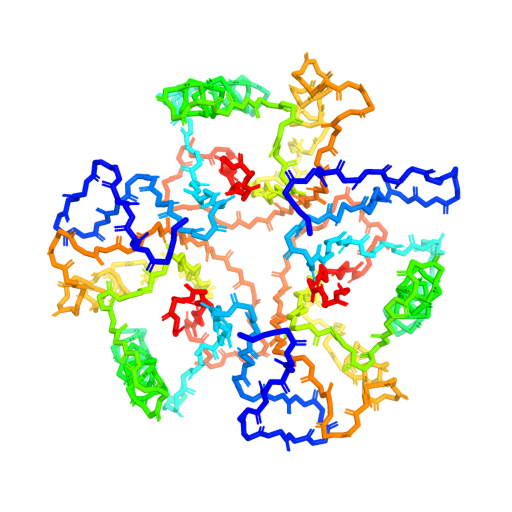3.227 29.310 -25.446 1.00 50.43 4 VAL B CA 1
ATOM 915 C C . VAL B 1 6 ? 54.445 29.266 -24.533 1.00 51.14 4 VAL B C 1
ATOM 916 O O . VAL B 1 6 ? 54.320 29.420 -23.337 1.00 50.96 4 VAL B O 1
ATOM 920 N N . ARG B 1 7 ? 55.623 29.048 -25.110 1.00 52.01 5 ARG B N 1
ATOM 921 C CA . ARG B 1 7 ? 56.892 29.031 -24.376 1.00 52.78 5 ARG B CA 1
ATOM 922 C C . ARG B 1 7 ? 57.816 30.194 -24.806 1.00 53.77 5 ARG B C 1
ATOM 923 O O . ARG B 1 7 ? 58.004 30.404 -25.997 1.00 54.43 5 ARG B O 1
ATOM 931 N N . ILE B 1 8 ? 58.372 30.934 -23.834 1.00 53.93 6 ILE B N 1
ATOM 932 C CA . ILE B 1 8 ? 59.318 32.006 -24.077 1.00 53.76 6 ILE B CA 1
ATOM 933 C C . ILE B 1 8 ? 60.720 31.548 -23.741 1.00 54.22 6 ILE B C 1
ATOM 934 O O . ILE B 1 8 ? 60.951 30.943 -22.685 1.00 53.97 6 ILE B O 1
ATOM 939 N N . ASP B 1 9 ? 61.663 31.879 -24.638 1.00 54.30 7 ASP B N 1
ATOM 940 C CA . ASP B 1 9 ? 63.064 31.413 -24.590 1.00 54.26 7 ASP B CA 1
ATOM 941 C C . ASP B 1 9 ? 63.126 29.900 -24.386 1.00 54.18 7 ASP B C 1
ATOM 942 O O . ASP B 1 9 ? 63.611 29.390 -23.397 1.00 54.62 7 ASP B O 1
ATOM 944 N N . ALA B 1 10 ? 62.622 29.207 -25.387 1.00 54.80 8 ALA B N 1
ATOM 945 C CA . ALA B 1 10 ? 62.521 27.769 -25.411 1.00 55.17 8 ALA B CA 1
ATOM 946 C C . ALA B 1 10 ? 63.827 27.124 -25.910 1.00 56.21 8 ALA B C 1
ATOM 947 O O . ALA B 1 10 ? 64.083 27.051 -27.095 1.00 56.63 8 ALA B O 1
ATOM 949 N N . GLU B 1 11 ? 64.632 26.626 -24.997 1.00 57.75 9 GLU B N 1
ATOM 950 C CA . GLU B 1 11 ? 65.909 26.058 -25.358 1.00 59.25 9 GLU B CA 1
ATOM 951 C C . GLU B 1 11 ? 65.816 24.518 -25.442 1.00 59.47 9 GLU B C 1
ATOM 952 O O . GLU B 1 11 ? 64.710 23.962 -25.526 1.00 59.76 9 GLU B O 1
ATOM 958 N N . ASP B 1 12 ? 66.966 23.848 -25.470 1.00 59.38 10 ASP B N 1
ATOM 959 C CA . ASP B 1 12 ? 67.049 22.399 -25.628 1.00 59.66 10 ASP B CA 1
ATOM 960 C C . ASP B 1 12 ? 66.665 21.656 -24.345 1.00 59.25 10 ASP B C 1
ATOM 961 O O . ASP B 1 12 ? 66.103 20.570 -24.404 1.00 58.61 10 ASP B O 1
ATOM 966 N N . ARG B 1 13 ? 67.002 22.236 -23.198 1.00 59.22 11 ARG B N 1
ATOM 967 C CA . ARG B 1 13 ? 66.821 21.585 -21.903 1.00 59.60 11 ARG B CA 1
ATOM 968 C C . ARG B 1 13 ? 65.870 22.295 -20.949 1.00 59.64 11 ARG B C 1
ATOM 969 O O . ARG B 1 13 ? 65.470 21.714 -19.960 1.00 59.02 11 ARG B O 1
ATOM 977 N N . TRP B 1 14 ? 65.482 23.530 -21.259 1.00 60.46 12 TRP B N 1
ATOM 978 C CA . TRP B 1 14 ? 64.544 24.275 -20.423 1.00 60.86 12 TRP B CA 1
ATOM 979 C C . TRP B 1 14 ? 63.867 25.361 -21.222 1.00 58.82 12 TRP B C 1
ATOM 980 O O . TRP B 1 14 ? 64.314 25.670 -22.315 1.00 57.96 12 TRP B O 1
ATOM 991 N N . SER B 1 15 ? 62.763 25.892 -20.673 1.00 56.96 13 SER B N 1
ATOM 992 C CA . SER B 1 15 ? 62.138 27.145 -21.109 1.00 55.33 13 SER B CA 1
ATOM 993 C C . SER B 1 15 ? 62.197 28.168 -19.957 1.00 54.71 13 SER B C 1
ATOM 994 O O . SER B 1 15 ? 62.138 27.797 -18.775 1.00 54.59 13 SER B O 1
ATOM 997 N N . ASP B 1 16 ? 62.297 29.451 -20.282 1.00 53.46 14 ASP B N 1
ATOM 998 C CA . ASP B 1 16 ? 62.356 30.482 -19.229 1.00 52.41 14 ASP B CA 1
ATOM 999 C C . ASP B 1 16 ? 60.953 30.865 -18.686 1.00 51.67 14 ASP B C 1
ATOM 1000 O O . ASP B 1 16 ? 60.800 31.028 -17.473 1.00 51.86 14 ASP B O 1
ATOM 1005 N N . VAL B 1 17 ? 59.971 30.993 -19.585 1.00 49.18 15 VAL B N 1
ATOM 1006 C CA . VAL B 1 17 ? 58.589 31.305 -19.255 1.00 49.06 15 VAL B CA 1
ATOM 1007 C C . VAL B 1 17 ? 57.630 30.421 -20.049 1.00 47.99 15 VAL B C 1
ATOM 1008 O O . VAL B 1 17 ? 57.910 30.098 -21.209 1.00 48.13 15 VAL B O 1
ATOM 1012 N N . VAL B 1 18 ? 56.525 30.006 -19.418 1.00 46.69 16 VAL B N 1
ATOM 1013 C CA . VAL B 1 18 ? 55.509 29.165 -20.056 1.00 45.73 16 VAL B CA 1
ATOM 1014 C C . VAL B 1 18 ? 54.113 29.706 -19.755 1.00 45.27 16 VAL B C 1
ATOM 1015 O O . VAL B 1 18 ? 53.817 30.033 -18.616 1.00 45.60 16 VAL B O 1
ATOM 1019 N N . ILE B 1 19 ? 53.265 29.802 -20.770 1.00 45.01 17 ILE B N 1
ATOM 1020 C CA . ILE B 1 19 ? 51.983 30.456 -20.664 1.00 44.62 17 ILE B CA 1
ATOM 1021 C C . ILE B 1 19 ? 50.940 29.533 -21.241 1.00 44.94 17 ILE B C 1
ATOM 1022 O O . ILE B 1 19 ? 51.070 29.052 -22.347 1.00 45.30 17 ILE B O 1
ATOM 1027 N N . TYR B 1 20 ? 49.901 29.277 -20.463 1.00 44.85 18 TYR B N 1
ATOM 1028 C CA . TYR B 1 20 ? 48.868 28.346 -20.839 1.00 44.72 18 TYR B CA 1
ATOM 1029 C C . TYR B 1 20 ? 47.641 28.665 -19.976 1.00 45.29 18 TYR B C 1
ATOM 1030 O O . TYR B 1 20 ? 47.768 28.954 -18.771 1.00 45.14 18 TYR B O 1
ATOM 1039 N N . ASN B 1 21 ? 46.460 28.618 -20.591 1.00 46.01 19 ASN B N 1
ATOM 1040 C CA . ASN B 1 21 ? 45.207 28.701 -19.847 1.00 45.61 19 ASN B CA 1
ATOM 1041 C C . ASN B 1 21 ? 45.234 29.948 -19.002 1.00 45.72 19 ASN B C 1
ATOM 1042 O O . ASN B 1 21 ? 44.910 29.912 -17.837 1.00 47.03 19 ASN B O 1
ATOM 1047 N N . ASN B 1 22 ? 45.690 31.038 -19.600 1.00 45.90 20 ASN B N 1
ATOM 1048 C CA . ASN B 1 22 ? 45.764 32.364 -19.000 1.00 45.32 20 ASN B CA 1
ATOM 1049 C C . ASN B 1 22 ? 46.532 32.447 -17.718 1.00 44.88 20 ASN B C 1
ATOM 1050 O O . ASN B 1 22 ? 46.223 33.258 -16.851 1.00 44.27 20 ASN B O 1
ATOM 1055 N N . THR B 1 23 ? 47.575 31.626 -17.654 1.00 44.36 21 THR B N 1
ATOM 1056 C CA . THR B 1 23 ? 48.415 31.499 -16.488 1.00 43.79 21 THR B CA 1
ATOM 1057 C C . THR B 1 23 ? 49.863 31.347 -16.950 1.00 44.11 21 THR B C 1
ATOM 1058 O O . THR B 1 23 ? 50.141 30.682 -17.952 1.00 44.17 21 THR B O 1
ATOM 1062 N N . LEU B 1 24 ? 50.771 31.945 -16.186 1.00 44.28 22 LEU B N 1
ATOM 1063 C CA . LEU B 1 24 ? 52.168 32.042 -16.519 1.00 44.40 22 LEU B CA 1
ATOM 1064 C C . LEU B 1 24 ? 52.987 31.415 -15.409 1.00 45.11 22 LEU B C 1
ATOM 1065 O O . LEU B 1 24 ? 52.750 31.709 -14.253 1.00 45.91 22 LEU B O 1
ATOM 1070 N N . TRP B 1 25 ? 53.964 30.578 -15.770 1.00 46.01 23 TRP B N 1
ATOM 1071 C CA . TRP B 1 25 ? 54.945 29.990 -14.836 1.00 45.51 23 TRP B CA 1
ATOM 1072 C C . TRP B 1 25 ? 56.334 30.567 -15.109 1.00 46.55 23 TRP B C 1
ATOM 1073 O O . TRP B 1 25 ? 56.676 30.809 -16.262 1.00 46.56 23 TRP B O 1
ATOM 1084 N N . TYR B 1 26 ? 57.139 30.741 -14.065 1.00 47.79 24 TYR B N 1
ATOM 1085 C CA . TYR B 1 26 ? 58.500 31.242 -14.186 1.00 48.87 24 TYR B CA 1
ATOM 1086 C C . TYR B 1 26 ? 59.253 30.992 -12.898 1.00 49.81 24 TYR B C 1
ATOM 1087 O O . TYR B 1 26 ? 58.688 31.184 -11.849 1.00 49.63 24 TYR B O 1
ATOM 1096 N N . THR B 1 27 ? 60.513 30.568 -12.979 1.00 51.40 25 THR B N 1
ATOM 1097 C CA . THR B 1 27 ? 61.454 30.655 -11.856 1.00 53.22 25 THR B CA 1
ATOM 1098 C C . THR B 1 27 ? 62.458 31.796 -12.043 1.00 54.16 25 THR B C 1
ATOM 1099 O O . THR B 1 27 ? 63.088 31.881 -13.066 1.00 53.90 25 THR B O 1
ATOM 1103 N N . GLY B 1 28 ? 62.622 32.652 -11.042 1.00 55.59 26 GLY B N 1
ATOM 1104 C CA . GLY B 1 28 ? 63.587 33.729 -11.133 1.00 56.49 26 GLY B CA 1
ATOM 1105 C C . GLY B 1 28 ? 64.836 33.313 -10.402 1.00 57.36 26 GLY B C 1
ATOM 1106 O O . GLY B 1 28 ? 64.747 32.685 -9.371 1.00 57.80 26 GLY B O 1
ATOM 1107 N N . VAL B 1 29 ? 66.003 33.633 -10.937 1.00 58.47 27 VAL B N 1
ATOM 1108 C CA . VAL B 1 29 ? 67.251 33.417 -10.205 1.00 59.74 27 VAL B CA 1
ATOM 1109 C C . VAL B 1 29 ? 68.033 34.707 -10.240 1.00 60.35 27 VAL B C 1
ATOM 1110 O O . VAL B 1 29 ? 67.914 35.459 -11.193 1.00 61.03 27 VAL B O 1
ATOM 1114 N N . PRO B 1 30 ? 68.831 34.979 -9.204 1.00 61.68 28 PRO B N 1
ATOM 1115 C CA . PRO B 1 30 ? 69.530 36.268 -9.189 1.00 62.53 28 PRO B CA 1
ATOM 1116 C C . PRO B 1 30 ? 70.683 36.281 -10.212 1.00 64.47 28 PRO B C 1
ATOM 1117 O O . PRO B 1 30 ? 71.305 35.236 -10.466 1.00 64.05 28 PRO B O 1
ATOM 1121 N N . GLU B 1 31 ? 70.936 37.446 -10.806 1.00 66.69 29 GLU B N 1
ATOM 1122 C CA . GLU B 1 31 ? 72.089 37.639 -11.701 1.00 68.52 29 GLU B CA 1
ATOM 1123 C C . GLU B 1 31 ? 73.312 38.214 -10.972 1.00 69.36 29 GLU B C 1
ATOM 1124 O O . GLU B 1 31 ? 74.430 38.078 -11.451 1.00 70.02 29 GLU B O 1
ATOM 1130 N N . ASN B 1 32 ? 73.086 38.822 -9.806 1.00 70.31 30 ASN B N 1
ATOM 1131 C CA . ASN B 1 32 ? 74.129 39.427 -8.984 1.00 70.59 30 ASN B CA 1
ATOM 1132 C C . ASN B 1 32 ? 74.706 38.443 -7.972 1.00 71.34 30 ASN B C 1
ATOM 1133 O O . ASN B 1 32 ? 74.499 38.589 -6.766 1.00 71.58 30 ASN B O 1
ATOM 1138 N N . LEU B 1 33 ? 75.462 37.460 -8.451 1.00 71.98 31 LEU B N 1
ATOM 1139 C CA . LEU B 1 33 ? 75.783 36.292 -7.637 1.00 73.14 31 LEU B CA 1
ATOM 1140 C C . LEU B 1 33 ? 76.707 36.537 -6.437 1.00 73.94 31 LEU B C 1
ATOM 1141 O O . LEU B 1 33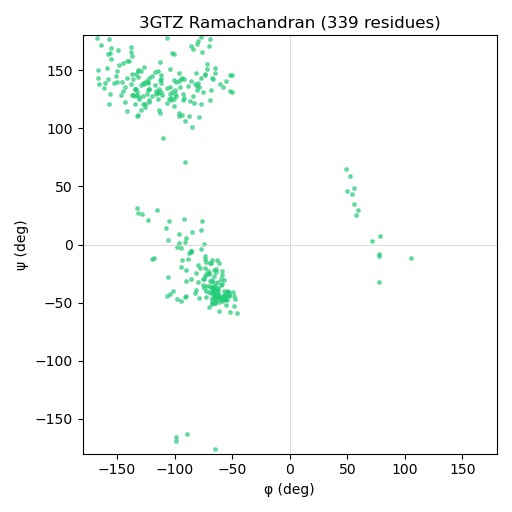 ? 76.803 35.679 -5.547 1.00 74.16 31 LEU B O 1
ATOM 1146 N N . ASP B 1 34 ? 77.390 37.684 -6.407 1.00 74.63 32 ASP B N 1
ATOM 1147 C CA . ASP B 1 34 ? 78.282 38.028 -5.292 1.00 74.65 32 ASP B CA 1
ATOM 1148 C C . ASP B 1 34 ? 77.625 38.963 -4.258 1.00 74.34 32 ASP B C 1
ATOM 1149 O O . ASP B 1 34 ? 78.245 39.288 -3.250 1.00 74.19 32 ASP B O 1
ATOM 1154 N N . ALA B 1 35 ? 76.378 39.379 -4.491 1.00 73.80 33 ALA B N 1
ATOM 1155 C CA . ALA B 1 35 ? 75.672 40.263 -3.548 1.00 73.38 33 ALA B CA 1
ATOM 1156 C C . ALA B 1 35 ? 75.104 39.482 -2.361 1.00 72.75 33 ALA B C 1
ATOM 1157 O O . ALA B 1 35 ? 75.215 38.251 -2.319 1.00 72.68 33 ALA B O 1
ATOM 1159 N N . ASP B 1 36 ? 74.531 40.188 -1.383 1.00 71.97 34 ASP B N 1
ATOM 1160 C CA . ASP B 1 36 ? 73.911 39.517 -0.224 1.00 71.65 34 ASP B CA 1
ATOM 1161 C C . ASP B 1 36 ? 72.441 39.118 -0.513 1.00 71.30 34 ASP B C 1
ATOM 1162 O O . ASP B 1 36 ? 71.859 39.505 -1.551 1.00 71.03 34 ASP B O 1
ATOM 1167 N N . ALA B 1 37 ? 71.869 38.332 0.403 1.00 70.57 35 ALA B N 1
ATOM 1168 C CA . ALA B 1 37 ? 70.489 37.837 0.289 1.00 70.47 35 ALA B CA 1
ATOM 1169 C C . ALA B 1 37 ? 69.490 38.944 -0.115 1.00 70.30 35 ALA B C 1
ATOM 1170 O O . ALA B 1 37 ? 68.860 38.852 -1.172 1.00 69.98 35 ALA B O 1
ATOM 1172 N N . PHE B 1 38 ? 69.392 40.004 0.690 1.00 70.03 36 PHE B N 1
ATOM 1173 C CA . PHE B 1 38 ? 68.490 41.122 0.404 1.00 69.73 36 PHE B CA 1
ATOM 1174 C C . PHE B 1 38 ? 68.626 41.642 -1.029 1.00 69.18 36 PHE B C 1
ATOM 1175 O O . PHE B 1 38 ? 67.636 41.956 -1.682 1.00 69.01 36 PHE B O 1
ATOM 1183 N N . GLU B 1 39 ? 69.847 41.740 -1.520 1.00 69.10 37 GLU B N 1
ATOM 1184 C CA . GLU B 1 39 ? 70.077 42.372 -2.818 1.00 68.92 37 GLU B CA 1
ATOM 1185 C C . GLU B 1 39 ? 69.901 41.358 -3.962 1.00 68.19 37 GLU B C 1
ATOM 1186 O O . GLU B 1 39 ? 69.486 41.741 -5.063 1.00 68.13 37 GLU B O 1
ATOM 1192 N N . GLN B 1 40 ? 70.184 40.073 -3.696 1.00 67.11 38 GLN B N 1
ATOM 1193 C CA . GLN B 1 40 ? 69.862 38.982 -4.651 1.00 66.40 38 GLN B CA 1
ATOM 1194 C C . GLN B 1 40 ? 68.353 38.791 -4.801 1.00 64.95 38 GLN B C 1
ATOM 1195 O O . GLN B 1 40 ? 67.854 38.540 -5.897 1.00 64.74 38 GLN B O 1
ATOM 1201 N N . THR B 1 41 ? 67.628 38.934 -3.697 1.00 63.71 39 THR B N 1
ATOM 1202 C CA . THR B 1 41 ? 66.176 38.919 -3.736 1.00 62.50 39 THR B CA 1
ATOM 1203 C C . THR B 1 41 ? 65.637 40.059 -4.582 1.00 62.56 39 THR B C 1
ATOM 1204 O O . THR B 1 41 ? 64.905 39.843 -5.532 1.00 62.95 39 THR B O 1
ATOM 1208 N N . ALA B 1 42 ? 65.987 41.284 -4.233 1.00 62.64 40 ALA B N 1
ATOM 1209 C CA . ALA B 1 42 ? 65.475 42.434 -4.975 1.00 62.35 40 ALA B CA 1
ATOM 1210 C C . ALA B 1 42 ? 65.735 42.268 -6.471 1.00 61.60 40 ALA B C 1
ATOM 1211 O O . ALA B 1 42 ? 64.874 42.544 -7.306 1.00 61.74 40 ALA B O 1
ATOM 1213 N N . ASN B 1 43 ? 66.933 41.816 -6.805 1.00 61.08 41 ASN B N 1
ATOM 1214 C CA . ASN B 1 43 ? 67.298 41.598 -8.201 1.00 60.48 41 ASN B CA 1
ATOM 1215 C C . ASN B 1 43 ? 66.367 40.574 -8.847 1.00 59.17 41 ASN B C 1
ATOM 1216 O O . ASN B 1 43 ? 65.859 40.810 -9.947 1.00 59.41 41 ASN B O 1
ATOM 1221 N N . THR B 1 44 ? 66.132 39.449 -8.166 1.00 57.45 42 THR B N 1
ATOM 1222 C CA . THR B 1 44 ? 65.186 38.431 -8.678 1.00 56.65 42 THR B CA 1
ATOM 1223 C C . THR B 1 44 ? 63.797 39.009 -8.908 1.00 55.55 42 THR B C 1
ATOM 1224 O O . THR B 1 44 ? 63.186 38.787 -9.948 1.00 54.89 42 THR B O 1
ATOM 1228 N N . LEU B 1 45 ? 63.331 39.794 -7.953 1.00 55.22 43 LEU B N 1
ATOM 1229 C CA . LEU B 1 45 ? 61.992 40.355 -8.026 1.00 55.24 43 LEU B CA 1
ATOM 1230 C C . LEU B 1 45 ? 61.859 41.258 -9.215 1.00 55.48 43 LEU B C 1
ATOM 1231 O O . LEU B 1 45 ? 60.829 41.260 -9.898 1.00 55.90 43 LEU B O 1
ATOM 1236 N N . ALA B 1 46 ? 62.925 41.994 -9.502 1.00 55.99 44 ALA B N 1
ATOM 1237 C CA . ALA B 1 46 ? 62.937 42.946 -10.628 1.00 56.00 44 ALA B CA 1
ATOM 1238 C C . ALA B 1 46 ? 62.877 42.253 -11.987 1.00 55.48 44 ALA B C 1
ATOM 1239 O O . ALA B 1 46 ? 62.101 42.669 -12.866 1.00 55.92 44 ALA B O 1
ATOM 1241 N N . GLN B 1 47 ? 63.690 41.208 -12.159 1.00 54.72 45 GLN B N 1
ATOM 1242 C CA . GLN B 1 47 ? 63.580 40.327 -13.326 1.00 54.08 45 GLN B CA 1
ATOM 1243 C C . GLN B 1 47 ? 62.153 39.802 -13.496 1.00 53.95 45 GLN B C 1
ATOM 1244 O O . GLN B 1 47 ? 61.654 39.744 -14.621 1.00 54.84 45 GLN B O 1
ATOM 1250 N N . ILE B 1 48 ? 61.496 39.430 -12.392 1.00 53.30 46 ILE B N 1
ATOM 1251 C CA . ILE B 1 48 ? 60.116 38.905 -12.434 1.00 52.91 46 ILE B CA 1
ATOM 1252 C C . ILE B 1 48 ? 59.196 39.959 -12.987 1.00 53.48 46 ILE B C 1
ATOM 1253 O O . ILE B 1 48 ? 58.413 39.697 -13.916 1.00 52.06 46 ILE B O 1
ATOM 1258 N N . ASP B 1 49 ? 59.307 41.168 -12.434 1.00 55.10 47 ASP B N 1
ATOM 1259 C CA . ASP B 1 49 ? 58.566 42.317 -12.988 1.00 56.37 47 ASP B CA 1
ATOM 1260 C C . ASP B 1 49 ? 58.829 42.463 -14.478 1.00 56.09 47 ASP B C 1
ATOM 1261 O O . ASP B 1 49 ? 57.896 42.668 -15.257 1.00 56.21 47 ASP B O 1
ATOM 1266 N N . ALA B 1 50 ? 60.085 42.317 -14.884 1.00 55.86 48 ALA B N 1
ATOM 1267 C CA . ALA B 1 50 ? 60.427 42.524 -16.296 1.00 56.28 48 ALA B CA 1
ATOM 1268 C C . ALA B 1 50 ? 59.733 41.482 -17.146 1.00 56.25 48 ALA B C 1
ATOM 1269 O O . ALA B 1 50 ? 59.184 41.798 -18.206 1.00 56.69 48 ALA B O 1
ATOM 1271 N N . VAL B 1 51 ? 59.764 40.236 -16.664 1.00 56.13 49 VAL B N 1
ATOM 1272 C CA . VAL B 1 51 ? 59.165 39.095 -17.354 1.00 55.36 49 VAL B CA 1
ATOM 1273 C C . VAL B 1 51 ? 57.674 39.257 -17.437 1.00 55.52 49 VAL B C 1
ATOM 1274 O O . VAL B 1 51 ? 57.089 39.019 -18.476 1.00 56.34 49 VAL B O 1
ATOM 1278 N N . LEU B 1 52 ? 57.036 39.650 -16.340 1.00 55.93 50 LEU B N 1
ATOM 1279 C CA . LEU B 1 52 ? 55.573 39.774 -16.347 1.00 56.14 50 LEU B CA 1
ATOM 1280 C C . LEU B 1 52 ? 55.109 40.910 -17.267 1.00 56.30 50 LEU B C 1
ATOM 1281 O O . LEU B 1 52 ? 54.096 40.773 -17.937 1.00 55.43 50 LEU B O 1
ATOM 1286 N N . GLU B 1 53 ? 55.859 42.020 -17.303 1.00 57.78 51 GLU B N 1
ATOM 1287 C CA . GLU B 1 53 ? 55.502 43.165 -18.164 1.00 58.61 51 GLU B CA 1
ATOM 1288 C C . GLU B 1 53 ? 55.594 42.811 -19.657 1.00 58.40 51 GLU B C 1
ATOM 1289 O O . GLU B 1 53 ? 54.672 43.112 -20.419 1.00 57.87 51 GLU B O 1
ATOM 1295 N N . LYS B 1 54 ? 56.636 42.086 -20.060 1.00 58.37 52 LYS B N 1
ATOM 1296 C CA . LYS B 1 54 ? 56.767 41.676 -21.472 1.00 58.87 52 LYS B CA 1
ATOM 1297 C C . LYS B 1 54 ? 55.588 40.884 -22.020 1.00 59.14 52 LYS B C 1
ATOM 1298 O O . LYS B 1 54 ? 55.302 40.963 -23.211 1.00 59.23 52 LYS B O 1
ATOM 1300 N N . GLN B 1 55 ? 54.912 40.113 -21.162 1.00 59.67 53 GLN B N 1
ATOM 1301 C CA . GLN B 1 55 ? 53.762 39.303 -21.579 1.00 59.73 53 GLN B CA 1
ATOM 1302 C C . GLN B 1 55 ? 52.408 39.958 -21.334 1.00 60.12 53 GLN B C 1
ATOM 1303 O O . GLN B 1 55 ? 51.359 39.371 -21.649 1.00 60.15 53 GLN B O 1
ATOM 1309 N N . GLY B 1 56 ? 52.418 41.179 -20.803 1.00 60.47 54 GLY B N 1
ATOM 1310 C CA . GLY B 1 56 ? 51.172 41.938 -20.591 1.00 60.45 54 GLY B CA 1
ATOM 1311 C C . GLY B 1 56 ? 50.703 42.009 -19.148 1.00 60.31 54 GLY B C 1
ATOM 1312 O O . GLY B 1 56 ? 49.821 42.808 -18.833 1.00 61.14 54 GLY B O 1
ATOM 1313 N N . SER B 1 57 ? 51.312 41.206 -18.274 1.00 59.34 55 SER B N 1
ATOM 1314 C CA . SER B 1 57 ? 50.911 41.087 -16.879 1.00 58.63 55 SER B CA 1
ATOM 1315 C C . SER B 1 57 ? 51.647 42.103 -16.019 1.00 58.01 55 SER B C 1
ATOM 1316 O O . SER B 1 57 ? 52.225 43.063 -16.538 1.00 57.96 55 SER B O 1
ATOM 1319 N N . SER B 1 58 ? 51.635 41.873 -14.704 1.00 57.14 56 SER B N 1
ATOM 1320 C CA . SER B 1 58 ? 52.391 42.678 -13.766 1.00 56.99 56 SER B CA 1
ATOM 1321 C C . SER B 1 58 ? 52.476 42.046 -12.378 1.00 56.01 56 SER B C 1
ATOM 1322 O O . SER B 1 58 ? 51.902 40.991 -12.105 1.00 55.35 56 SER B O 1
ATOM 1325 N N . LYS B 1 59 ? 53.197 42.723 -11.500 1.00 55.17 57 LYS B N 1
ATOM 1326 C CA . LYS B 1 59 ? 53.385 42.256 -10.139 1.00 55.18 57 LYS B CA 1
ATOM 1327 C C . LYS B 1 59 ? 52.123 42.449 -9.303 1.00 54.21 57 LYS B C 1
ATOM 1328 O O . LYS B 1 59 ? 52.119 42.110 -8.143 1.00 54.17 57 LYS B O 1
ATOM 1334 N N . SER B 1 60 ? 51.076 42.995 -9.920 1.00 53.04 58 SER B N 1
ATOM 1335 C CA . SER B 1 60 ? 49.729 43.042 -9.367 1.00 52.51 58 SER B CA 1
ATOM 1336 C C . SER B 1 60 ? 48.902 41.825 -9.684 1.00 50.89 58 SER B C 1
ATOM 1337 O O . SER B 1 60 ? 47.784 41.762 -9.207 1.00 49.74 58 SER B O 1
ATOM 1340 N N . ARG B 1 61 ? 49.413 40.924 -10.535 1.00 49.47 59 ARG B N 1
ATOM 1341 C CA . ARG B 1 61 ? 48.662 39.768 -11.046 1.00 48.08 59 ARG B CA 1
ATOM 1342 C C . ARG B 1 61 ? 49.353 38.437 -10.756 1.00 47.72 59 ARG B C 1
ATOM 1343 O O . ARG B 1 61 ? 49.066 37.435 -11.399 1.00 48.78 59 ARG B O 1
ATOM 1351 N N . ILE B 1 62 ? 50.240 38.411 -9.774 1.00 46.86 60 ILE B N 1
ATOM 1352 C CA . ILE B 1 62 ? 50.867 37.190 -9.342 1.00 46.23 60 ILE B CA 1
ATOM 1353 C C . ILE B 1 62 ? 49.909 36.428 -8.419 1.00 46.89 60 ILE B C 1
ATOM 1354 O O . ILE B 1 62 ? 49.218 37.034 -7.606 1.00 47.50 60 ILE B O 1
ATOM 1359 N N . LEU B 1 63 ? 49.835 35.107 -8.562 1.00 46.28 61 LEU B N 1
ATOM 1360 C CA . LEU B 1 63 ? 48.884 34.329 -7.798 1.00 45.90 61 LEU B CA 1
ATOM 1361 C C . LEU B 1 63 ? 49.539 33.602 -6.596 1.00 46.36 61 LEU B C 1
ATOM 1362 O O . LEU B 1 63 ? 48.970 33.564 -5.497 1.00 45.91 61 LEU B O 1
ATOM 1367 N N . ASP B 1 64 ? 50.735 33.067 -6.805 1.00 46.50 62 ASP B N 1
ATOM 1368 C CA . ASP B 1 64 ? 51.428 32.271 -5.816 1.00 46.65 62 ASP B CA 1
ATOM 1369 C C . ASP B 1 64 ? 52.945 32.428 -6.027 1.00 46.22 62 ASP B C 1
ATOM 1370 O O . ASP B 1 64 ? 53.401 32.538 -7.156 1.00 44.36 62 ASP B O 1
ATOM 1375 N N . ALA B 1 65 ? 53.707 32.420 -4.931 1.00 46.45 63 ALA B N 1
ATOM 1376 C CA . ALA B 1 65 ? 55.147 32.608 -4.966 1.00 46.84 63 ALA B CA 1
ATOM 1377 C C . ALA B 1 65 ? 55.835 31.737 -3.921 1.00 48.02 63 ALA B C 1
ATOM 1378 O O . ALA B 1 65 ? 55.508 31.824 -2.731 1.00 48.37 63 ALA B O 1
ATOM 1380 N N . THR B 1 66 ? 56.764 30.877 -4.350 1.00 49.54 64 THR B N 1
ATOM 1381 C CA . THR B 1 66 ? 57.529 30.069 -3.402 1.00 51.17 64 THR B CA 1
ATOM 1382 C C . THR B 1 66 ? 58.981 30.504 -3.442 1.00 52.30 64 THR B C 1
ATOM 1383 O O . THR B 1 66 ? 59.653 30.403 -4.459 1.00 53.55 64 THR B O 1
ATOM 1387 N N . ILE B 1 67 ? 59.450 31.031 -2.326 1.00 53.18 65 ILE B N 1
ATOM 1388 C CA . ILE B 1 67 ? 60.766 31.596 -2.224 1.00 52.96 65 ILE B CA 1
ATOM 1389 C C . ILE B 1 67 ? 61.609 30.544 -1.551 1.00 53.11 65 ILE B C 1
ATOM 1390 O O . ILE B 1 67 ? 61.281 30.149 -0.446 1.00 53.50 65 ILE B O 1
ATOM 1395 N N . PHE B 1 68 ? 62.657 30.056 -2.229 1.00 53.10 66 PHE B N 1
ATOM 1396 C CA . PHE B 1 68 ? 63.637 29.142 -1.622 1.00 53.09 66 PHE B CA 1
ATOM 1397 C C . PHE B 1 68 ? 64.878 29.915 -1.191 1.00 53.50 66 PHE B C 1
ATOM 1398 O O . PHE B 1 68 ? 65.452 30.669 -1.962 1.00 53.35 66 PHE B O 1
ATOM 1406 N N . LEU B 1 69 ? 65.277 29.748 0.058 1.00 54.34 67 LEU B N 1
ATOM 1407 C CA . LEU B 1 69 ? 66.483 30.396 0.570 1.00 54.72 67 LEU B CA 1
ATOM 1408 C C . LEU B 1 69 ? 67.500 29.312 0.836 1.00 55.00 67 LEU B C 1
ATOM 1409 O O . LEU B 1 69 ? 67.139 28.227 1.278 1.00 54.21 67 LEU B O 1
ATOM 1414 N N . SER B 1 70 ? 68.765 29.603 0.555 1.00 56.06 68 SER B N 1
ATOM 1415 C CA . SER B 1 70 ? 69.836 28.657 0.837 1.00 57.78 68 SER B CA 1
ATOM 1416 C C . SER B 1 70 ? 70.174 28.566 2.310 1.00 58.66 68 SER B C 1
ATOM 1417 O O . SER B 1 70 ? 70.625 27.531 2.761 1.00 58.27 68 SER B O 1
ATOM 1420 N N . ASP B 1 71 ? 69.976 29.660 3.041 1.00 61.23 69 ASP B N 1
ATOM 1421 C CA . ASP B 1 71 ? 70.466 29.804 4.430 1.00 63.40 69 ASP B CA 1
ATOM 1422 C C . ASP B 1 71 ? 69.357 30.341 5.320 1.00 64.18 69 ASP B C 1
ATOM 1423 O O . ASP B 1 71 ? 68.729 31.342 4.994 1.00 63.79 69 ASP B O 1
ATOM 1428 N N . LYS B 1 72 ? 69.149 29.682 6.458 1.00 66.12 70 LYS B N 1
ATOM 1429 C CA . LYS B 1 72 ? 68.086 30.052 7.423 1.00 67.70 70 LYS B CA 1
ATOM 1430 C C . LYS B 1 72 ? 68.220 31.482 7.959 1.00 68.74 70 LYS B C 1
ATOM 1431 O O . LYS B 1 72 ? 67.237 32.082 8.408 1.00 69.23 70 LYS B O 1
ATOM 1433 N N . ALA B 1 73 ? 69.434 32.023 7.907 1.00 69.63 71 ALA B N 1
ATOM 1434 C CA . ALA B 1 73 ? 69.728 33.332 8.494 1.00 70.19 71 ALA B CA 1
ATOM 1435 C C . ALA B 1 73 ? 69.230 34.502 7.628 1.00 70.52 71 ALA B C 1
ATOM 1436 O O . ALA B 1 73 ? 69.323 35.681 8.039 1.00 70.45 71 ALA B O 1
ATOM 1438 N N . ASP B 1 74 ? 68.691 34.184 6.445 1.00 70.23 72 ASP B N 1
ATOM 1439 C CA . ASP B 1 74 ? 68.320 35.211 5.473 1.00 70.05 72 ASP B CA 1
ATOM 1440 C C . ASP B 1 74 ? 66.825 35.473 5.323 1.00 69.38 72 ASP B C 1
ATOM 1441 O O . ASP B 1 74 ? 66.423 36.282 4.467 1.00 69.28 72 ASP B O 1
ATOM 1446 N N . PHE B 1 75 ? 66.012 34.808 6.141 1.00 68.85 73 PHE B N 1
ATOM 1447 C CA . PHE B 1 75 ? 64.565 35.036 6.132 1.00 68.92 73 PHE B CA 1
ATOM 1448 C C . PHE B 1 75 ? 64.241 36.535 6.269 1.00 69.17 73 PHE B C 1
ATOM 1449 O O . PHE B 1 75 ? 63.610 37.144 5.380 1.00 68.77 73 PHE B O 1
ATOM 1457 N N . ALA B 1 76 ? 64.713 37.141 7.357 1.00 69.38 74 ALA B N 1
ATOM 1458 C CA . ALA B 1 76 ? 64.443 38.561 7.610 1.00 69.81 74 ALA B CA 1
ATOM 1459 C C . ALA B 1 76 ? 64.852 39.463 6.435 1.00 69.59 74 ALA B C 1
ATOM 1460 O O . ALA B 1 76 ? 64.149 40.410 6.091 1.00 69.85 74 ALA B O 1
ATOM 1462 N N . ALA B 1 77 ? 65.981 39.164 5.815 1.00 69.36 75 ALA B N 1
ATOM 1463 C CA . ALA B 1 77 ? 66.455 39.969 4.695 1.00 69.64 75 ALA B CA 1
ATOM 1464 C C . ALA B 1 77 ? 65.591 39.804 3.419 1.00 69.71 75 ALA B C 1
ATOM 1465 O O . ALA B 1 77 ? 65.288 40.803 2.751 1.00 69.21 75 ALA B O 1
ATOM 1467 N N . MET B 1 78 ? 65.161 38.572 3.097 1.00 69.94 76 MET B N 1
ATOM 1468 C CA . MET B 1 78 ? 64.296 38.380 1.903 1.00 70.18 76 MET B CA 1
ATOM 1469 C C . MET B 1 78 ? 62.896 38.964 2.113 1.00 69.20 76 MET B C 1
ATOM 1470 O O . MET B 1 78 ? 62.308 39.504 1.175 1.00 68.08 76 MET B O 1
ATOM 1475 N N . ASN B 1 79 ? 62.383 38.874 3.341 1.00 69.21 77 ASN B N 1
ATOM 1476 C CA . ASN B 1 79 ? 61.183 39.644 3.731 1.00 69.91 77 ASN B CA 1
ATOM 1477 C C . ASN B 1 79 ? 61.323 41.163 3.549 1.00 69.72 77 ASN B C 1
ATOM 1478 O O . ASN B 1 79 ? 60.405 41.829 3.055 1.00 69.81 77 ASN B O 1
ATOM 1483 N N . LYS B 1 80 ? 62.466 41.711 3.940 1.00 69.74 78 LYS B N 1
ATOM 1484 C CA . LYS B 1 80 ? 62.715 43.139 3.734 1.00 69.62 78 LYS B CA 1
ATOM 1485 C C . LYS B 1 80 ? 62.638 43.495 2.248 1.00 67.75 78 LYS B C 1
ATOM 1486 O O . LYS B 1 80 ? 61.992 44.449 1.881 1.00 67.31 78 LYS B O 1
ATOM 1492 N N . ALA B 1 81 ? 63.284 42.707 1.397 1.00 66.68 79 ALA B N 1
ATOM 1493 C CA . ALA B 1 81 ? 63.271 42.962 -0.060 1.00 66.17 79 ALA B CA 1
ATOM 1494 C C . ALA B 1 81 ? 61.881 42.758 -0.699 1.00 65.74 79 ALA B C 1
ATOM 1495 O O . ALA B 1 81 ? 61.526 43.434 -1.673 1.00 64.79 79 ALA B O 1
ATOM 1497 N N . TRP B 1 82 ? 61.116 41.822 -0.137 1.00 65.42 80 TRP B N 1
ATOM 1498 C CA . TRP B 1 82 ? 59.754 41.540 -0.577 1.00 65.35 80 TRP B CA 1
ATOM 1499 C C . TRP B 1 82 ? 58.784 42.696 -0.278 1.00 65.12 80 TRP B C 1
ATOM 1500 O O . TRP B 1 82 ? 58.015 43.115 -1.151 1.00 63.80 80 TRP B O 1
ATOM 1511 N N . ASP B 1 83 ? 58.829 43.199 0.962 1.00 65.60 81 ASP B N 1
ATOM 1512 C CA . ASP B 1 83 ? 57.927 44.279 1.427 1.00 66.05 81 ASP B CA 1
ATOM 1513 C C . ASP B 1 83 ? 58.152 45.606 0.696 1.00 65.88 81 ASP B C 1
ATOM 1514 O O . ASP B 1 83 ? 57.218 46.356 0.467 1.00 65.58 81 ASP B O 1
ATOM 1519 N N . ALA B 1 84 ? 59.392 45.880 0.314 1.00 65.95 82 ALA B N 1
ATOM 1520 C CA . ALA B 1 84 ? 59.693 47.038 -0.533 1.00 66.17 82 ALA B CA 1
ATOM 1521 C C . ALA B 1 84 ? 59.124 46.890 -1.951 1.00 65.87 82 ALA B C 1
ATOM 1522 O O . ALA B 1 84 ? 58.780 47.874 -2.609 1.00 66.31 82 ALA B O 1
ATOM 1524 N N . TRP B 1 85 ? 59.033 45.646 -2.417 1.00 65.52 83 TRP B N 1
ATOM 1525 C CA . TRP B 1 85 ? 58.583 45.327 -3.778 1.00 64.70 83 TRP B CA 1
ATOM 1526 C C . TRP B 1 85 ? 57.052 45.104 -3.918 1.00 64.44 83 TRP B C 1
ATOM 1527 O O . TRP B 1 85 ? 56.430 45.601 -4.854 1.00 63.54 83 TRP B O 1
ATOM 1538 N N . VAL B 1 86 ? 56.458 44.360 -2.984 1.00 64.84 84 VAL B N 1
ATOM 1539 C CA . VAL B 1 86 ? 55.061 43.893 -3.116 1.00 64.92 84 VAL B CA 1
ATOM 1540 C C . VAL B 1 86 ? 54.048 45.044 -3.106 1.00 64.99 84 VAL B C 1
ATOM 1541 O O . VAL B 1 86 ? 54.273 46.059 -2.467 1.00 65.30 84 VAL B O 1
ATOM 1545 N N . VAL B 1 87 ? 52.951 44.865 -3.843 1.00 65.03 85 VAL B N 1
ATOM 1546 C CA . VAL B 1 87 ? 51.874 45.852 -3.992 1.00 64.79 85 VAL B CA 1
ATOM 1547 C C . VAL B 1 87 ? 50.779 45.517 -2.990 1.00 64.88 85 VAL B C 1
ATOM 1548 O O . VAL B 1 87 ? 50.095 44.503 -3.140 1.00 64.61 85 VAL B O 1
ATOM 1552 N N . ALA B 1 88 ? 50.626 46.375 -1.977 1.00 64.81 86 ALA B N 1
ATOM 1553 C CA . ALA B 1 88 ? 49.703 46.162 -0.865 1.00 64.59 86 ALA B CA 1
ATOM 1554 C C . ALA B 1 88 ? 48.307 45.996 -1.398 1.00 64.60 86 ALA B C 1
ATOM 1555 O O . ALA B 1 88 ? 47.894 46.736 -2.294 1.00 64.23 86 ALA B O 1
ATOM 1557 N N . GLY B 1 89 ? 47.593 45.011 -0.863 1.00 64.37 87 GLY B N 1
ATOM 1558 C CA . GLY B 1 89 ? 46.265 44.679 -1.354 1.00 64.69 87 GLY B CA 1
ATOM 1559 C C . GLY B 1 89 ? 46.230 44.017 -2.724 1.00 64.63 87 GLY B C 1
ATOM 1560 O O . GLY B 1 89 ? 45.150 43.770 -3.268 1.00 64.83 87 GLY B O 1
ATOM 1561 N N . HIS B 1 90 ? 47.401 43.745 -3.299 1.00 64.31 88 HIS B N 1
ATOM 1562 C CA . HIS B 1 90 ? 47.491 42.921 -4.501 1.00 63.80 88 HIS B CA 1
ATOM 1563 C C . HIS B 1 90 ? 48.584 41.873 -4.350 1.00 62.68 88 HIS B C 1
ATOM 1564 O O . HIS B 1 90 ? 49.189 41.453 -5.306 1.00 63.06 88 HIS B O 1
ATOM 1571 N N . ALA B 1 91 ? 48.790 41.436 -3.119 1.00 61.64 89 ALA B N 1
ATOM 1572 C CA . ALA B 1 91 ? 49.846 40.504 -2.789 1.00 61.36 89 ALA B CA 1
ATOM 1573 C C . ALA B 1 91 ? 49.480 39.086 -3.203 1.00 61.18 89 ALA B C 1
ATOM 1574 O O . ALA B 1 91 ? 48.335 38.672 -3.074 1.00 61.72 89 ALA B O 1
ATOM 1576 N N . PRO B 1 92 ? 50.456 38.310 -3.668 1.00 60.79 90 PRO B N 1
ATOM 1577 C CA . PRO B 1 92 ? 50.159 36.926 -3.971 1.00 60.07 90 PRO B CA 1
ATOM 1578 C C . PRO B 1 92 ? 50.256 36.089 -2.708 1.00 59.91 90 PRO B C 1
ATOM 1579 O O . PRO B 1 92 ? 50.742 36.574 -1.712 1.00 59.66 90 PRO B O 1
ATOM 1583 N N . VAL B 1 93 ? 49.793 34.849 -2.757 1.00 60.16 91 VAL B N 1
ATOM 1584 C CA . VAL B 1 93 ? 50.064 33.864 -1.712 1.00 60.76 91 VAL B CA 1
ATOM 1585 C C . VAL B 1 93 ? 51.549 33.558 -1.733 1.00 62.12 91 VAL B C 1
ATOM 1586 O O . VAL B 1 93 ? 52.146 33.475 -2.806 1.00 62.03 91 VAL B O 1
ATOM 1590 N N . ARG B 1 94 ? 52.151 33.370 -0.566 1.00 63.96 92 ARG B N 1
ATOM 1591 C CA . ARG B 1 94 ? 53.603 33.189 -0.490 1.00 65.60 92 ARG B CA 1
ATOM 1592 C C . ARG B 1 94 ? 54.083 32.005 0.367 1.00 65.57 92 ARG B C 1
ATOM 1593 O O . ARG B 1 94 ? 53.448 31.595 1.323 1.00 66.72 92 ARG B O 1
ATOM 1601 N N . CYS B 1 95 ? 55.218 31.455 -0.025 1.00 65.54 93 CYS B N 1
ATOM 1602 C CA . CYS B 1 95 ? 55.903 30.408 0.701 1.00 65.14 93 CYS B CA 1
ATOM 1603 C C . CYS B 1 95 ? 57.336 30.837 0.751 1.00 63.68 93 CYS B C 1
ATOM 1604 O O . CYS B 1 95 ? 57.899 31.143 -0.281 1.00 63.82 93 CYS B O 1
ATOM 1607 N N . THR B 1 96 ? 57.931 30.841 1.929 1.00 61.92 94 THR B N 1
ATOM 1608 C CA . THR B 1 96 ? 59.340 31.018 2.039 1.00 60.75 94 THR B CA 1
ATOM 1609 C C . THR B 1 96 ? 59.845 29.858 2.834 1.00 59.40 94 THR B C 1
ATOM 1610 O O . THR B 1 96 ? 59.389 29.675 3.945 1.00 59.43 94 THR B O 1
ATOM 1614 N N . VAL B 1 97 ? 60.758 29.069 2.255 1.00 57.84 95 VAL B N 1
ATOM 1615 C CA . VAL B 1 97 ? 61.447 27.997 2.968 1.00 56.76 95 VAL B CA 1
ATOM 1616 C C . VAL B 1 97 ? 62.933 27.915 2.641 1.00 56.56 95 VAL B C 1
ATOM 1617 O O . VAL B 1 97 ? 63.403 28.494 1.676 1.00 56.57 95 VAL B O 1
ATOM 1621 N N . GLN B 1 98 ? 63.662 27.169 3.459 1.00 56.41 96 GLN B N 1
ATOM 1622 C CA . GLN B 1 98 ? 65.080 26.972 3.279 1.00 56.72 96 GLN B CA 1
ATOM 1623 C C . GLN B 1 98 ? 65.350 25.607 2.681 1.00 56.61 96 GLN B C 1
ATOM 1624 O O . GLN B 1 98 ? 64.944 24.598 3.241 1.00 56.88 96 GLN B O 1
ATOM 1630 N N . ALA B 1 99 ? 66.054 25.582 1.560 1.00 56.37 97 ALA B N 1
ATOM 1631 C CA . ALA B 1 99 ? 66.544 24.345 0.995 1.00 56.76 97 ALA B CA 1
ATOM 1632 C C . ALA B 1 99 ? 67.857 24.602 0.251 1.00 57.37 97 ALA B C 1
ATOM 1633 O O . ALA B 1 99 ? 68.235 25.760 0.014 1.00 57.44 97 ALA B O 1
ATOM 1635 N N . GLY B 1 100 ? 68.558 23.531 -0.104 1.00 57.55 98 GLY B N 1
ATOM 1636 C CA . GLY B 1 100 ? 69.754 23.639 -0.925 1.00 57.98 98 GLY B CA 1
ATOM 1637 C C . GLY B 1 100 ? 69.452 24.081 -2.357 1.00 58.68 98 GLY B C 1
ATOM 1638 O O . GLY B 1 100 ? 68.542 23.548 -3.021 1.00 58.68 98 GLY B O 1
ATOM 1639 N N . LEU B 1 101 ? 70.217 25.056 -2.841 1.00 59.39 99 LEU B N 1
ATOM 1640 C CA . LEU B 1 101 ? 70.073 25.555 -4.211 1.00 60.51 99 LEU B CA 1
ATOM 1641 C C . LEU B 1 101 ? 71.186 24.970 -5.095 1.00 61.86 99 LEU B C 1
ATOM 1642 O O . LEU B 1 101 ? 72.141 24.419 -4.571 1.00 61.76 99 LEU B O 1
ATOM 1647 N N . MET B 1 102 ? 71.051 25.054 -6.415 1.00 64.00 100 MET B N 1
ATOM 1648 C CA . MET B 1 102 ? 71.954 24.328 -7.326 1.00 65.95 100 MET B CA 1
ATOM 1649 C C . MET B 1 102 ? 73.309 25.025 -7.504 1.00 66.49 100 MET B C 1
ATOM 1650 O O . MET B 1 102 ? 74.361 24.389 -7.454 1.00 66.04 100 MET B O 1
ATOM 1655 N N . ASN B 1 103 ? 73.276 26.331 -7.715 1.00 67.59 101 ASN B N 1
ATOM 1656 C CA . ASN B 1 103 ? 74.490 27.123 -7.764 1.00 68.54 101 ASN B CA 1
ATOM 1657 C C . ASN B 1 103 ? 74.862 27.565 -6.351 1.00 68.61 101 ASN B C 1
ATOM 1658 O O . ASN B 1 103 ? 74.049 28.193 -5.685 1.00 69.32 101 ASN B O 1
ATOM 1663 N N . PRO B 1 104 ? 76.081 27.248 -5.883 1.00 68.73 102 PRO B N 1
ATOM 1664 C CA . PRO B 1 104 ? 76.450 27.591 -4.489 1.00 68.70 102 PRO B CA 1
ATOM 1665 C C . PRO B 1 104 ? 76.483 29.077 -4.149 1.00 68.68 102 PRO B C 1
ATOM 1666 O O . PRO B 1 104 ? 76.522 29.438 -2.973 1.00 67.38 102 PRO B O 1
ATOM 1670 N N . LYS B 1 105 ? 76.457 29.933 -5.162 1.00 69.22 103 LYS B N 1
ATOM 1671 C CA . LYS B 1 105 ? 76.368 31.373 -4.924 1.00 69.76 103 LYS B CA 1
ATOM 1672 C C . LYS B 1 105 ? 74.909 31.895 -4.890 1.00 69.19 103 LYS B C 1
ATOM 1673 O O . LYS B 1 105 ? 74.688 33.102 -4.741 1.00 68.75 103 LYS B O 1
ATOM 1679 N N . TYR B 1 106 ? 73.925 30.992 -5.028 1.00 68.26 104 TYR B N 1
ATOM 1680 C CA . TYR B 1 106 ? 72.510 31.359 -4.876 1.00 67.66 104 TYR B CA 1
ATOM 1681 C C . TYR B 1 106 ? 72.138 31.516 -3.408 1.00 66.00 104 TYR B C 1
ATOM 1682 O O . TYR B 1 106 ? 72.306 30.574 -2.621 1.00 65.23 104 TYR B O 1
ATOM 1691 N N . LYS B 1 107 ? 71.665 32.706 -3.036 1.00 64.25 105 LYS B N 1
ATOM 1692 C CA . LYS B 1 107 ? 71.096 32.885 -1.706 1.00 63.69 105 LYS B CA 1
ATOM 1693 C C . LYS B 1 107 ? 69.620 32.591 -1.811 1.00 62.30 105 LYS B C 1
ATOM 1694 O O . LYS B 1 107 ? 69.036 32.077 -0.869 1.00 62.48 105 LYS B O 1
ATOM 1700 N N . VAL B 1 108 ? 69.043 32.883 -2.985 1.00 60.68 106 VAL B N 1
ATOM 1701 C CA . VAL B 1 108 ? 67.614 32.870 -3.199 1.00 58.55 106 VAL B CA 1
ATOM 1702 C C . VAL B 1 108 ? 67.211 32.396 -4.606 1.00 57.80 106 VAL B C 1
ATOM 1703 O O . VAL B 1 108 ? 67.978 32.516 -5.552 1.00 56.96 106 VAL B O 1
ATOM 1707 N N . GLU B 1 109 ? 65.979 31.891 -4.716 1.00 56.49 107 GLU B N 1
ATOM 1708 C CA . GLU B 1 109 ? 65.373 31.433 -5.970 1.00 56.21 107 GLU B CA 1
ATOM 1709 C C . GLU B 1 109 ? 63.837 31.488 -5.820 1.00 54.21 107 GLU B C 1
ATOM 1710 O O . GLU B 1 109 ? 63.293 30.980 -4.837 1.00 53.94 107 GLU B O 1
ATOM 1716 N N . ILE B 1 110 ? 63.148 32.109 -6.765 1.00 52.22 108 ILE B N 1
ATOM 1717 C CA . ILE B 1 110 ? 61.729 32.429 -6.596 1.00 51.81 108 ILE B CA 1
ATOM 1718 C C . ILE B 1 110 ? 60.890 31.891 -7.744 1.00 52.45 108 ILE B C 1
ATOM 1719 O O . ILE B 1 110 ? 61.061 32.291 -8.890 1.00 52.65 108 ILE B O 1
ATOM 1724 N N . LYS B 1 111 ? 59.971 30.993 -7.407 1.00 52.91 109 LYS B N 1
ATOM 1725 C CA . LYS B 1 111 ? 59.044 30.374 -8.356 1.00 53.39 109 LYS B CA 1
ATOM 1726 C C . LYS B 1 111 ? 57.741 31.143 -8.303 1.00 51.70 109 LYS B C 1
ATOM 1727 O O . LYS B 1 111 ? 57.290 31.535 -7.228 1.00 51.55 109 LYS B O 1
ATOM 1733 N N . ILE B 1 112 ? 57.137 31.345 -9.461 1.00 49.96 110 ILE B N 1
ATOM 1734 C CA . ILE B 1 112 ? 56.057 32.302 -9.644 1.00 48.96 110 ILE B CA 1
ATOM 1735 C C . ILE B 1 112 ? 54.949 31.680 -10.509 1.00 47.87 110 ILE B C 1
ATOM 1736 O O . ILE B 1 112 ? 55.223 31.152 -11.565 1.00 47.86 110 ILE B O 1
ATOM 1741 N N . VAL B 1 113 ? 53.704 31.732 -10.066 1.00 46.72 111 VAL B N 1
ATOM 1742 C CA . VAL B 1 113 ? 52.580 31.461 -10.958 1.00 46.21 111 VAL B CA 1
ATOM 1743 C C . VAL B 1 113 ? 51.809 32.767 -11.034 1.00 46.25 111 VAL B C 1
ATOM 1744 O O . VAL B 1 113 ? 51.572 33.366 -10.008 1.00 47.11 111 VAL B O 1
ATOM 1748 N N . ALA B 1 114 ? 51.448 33.238 -12.224 1.00 45.90 112 ALA B N 1
ATOM 1749 C CA . ALA B 1 114 ? 50.687 34.498 -12.351 1.00 45.80 112 ALA B CA 1
ATOM 1750 C C . ALA B 1 114 ? 49.592 34.388 -13.382 1.00 45.18 112 ALA B C 1
ATOM 1751 O O . ALA B 1 114 ? 49.556 33.432 -14.153 1.00 45.80 112 ALA B O 1
ATOM 1753 N N . ALA B 1 115 ? 48.729 35.389 -13.430 1.00 44.87 113 ALA B N 1
ATOM 1754 C CA . ALA B 1 115 ? 47.676 35.465 -14.445 1.00 44.98 113 ALA B CA 1
ATOM 1755 C C . ALA B 1 115 ? 48.121 36.344 -15.607 1.00 45.35 113 ALA B C 1
ATOM 1756 O O . ALA B 1 115 ? 48.880 37.282 -15.416 1.00 45.64 113 ALA B O 1
ATOM 1758 N N . VAL B 1 116 ? 47.674 36.025 -16.819 1.00 46.14 114 VAL B N 1
ATOM 1759 C CA . VAL B 1 116 ? 48.021 36.833 -18.008 1.00 46.42 114 VAL B CA 1
ATOM 1760 C C . VAL B 1 116 ? 46.839 36.973 -18.964 1.00 46.02 114 VAL B C 1
ATOM 1761 O O . VAL B 1 116 ? 46.139 35.993 -19.216 1.00 47.44 114 VAL B O 1
ATOM 1765 N N . SER C 1 2 ? 36.310 32.607 -13.573 1.00 54.58 0 SER C N 1
ATOM 1766 C CA . SER C 1 2 ? 36.639 33.985 -14.020 1.00 55.11 0 SER C CA 1
ATOM 1767 C C . SER C 1 2 ? 38.146 34.268 -14.070 1.00 54.68 0 SER C C 1
ATOM 1768 O O . SER C 1 2 ? 38.923 33.778 -13.247 1.00 54.42 0 SER C O 1
ATOM 1770 N N . LEU C 1 3 ? 38.486 35.108 -15.046 1.00 54.02 1 LEU C N 1
ATOM 1771 C CA . LEU C 1 3 ? 39.794 35.722 -15.252 1.00 53.63 1 LEU C CA 1
ATOM 1772 C C . LEU C 1 3 ? 40.032 37.018 -14.455 1.00 52.79 1 LEU C C 1
ATOM 1773 O O . LEU C 1 3 ? 41.010 37.720 -14.687 1.00 53.00 1 LEU C O 1
ATOM 1778 N N . SER C 1 4 ? 39.152 37.337 -13.518 1.00 52.37 2 SER C N 1
ATOM 1779 C CA . SER C 1 4 ? 39.378 38.478 -12.601 1.00 51.46 2 SER C CA 1
ATOM 1780 C C . SER C 1 4 ? 39.808 37.904 -11.273 1.00 49.67 2 SER C C 1
ATOM 1781 O O . SER C 1 4 ? 39.153 37.042 -10.724 1.00 50.40 2 SER C O 1
ATOM 1783 N N . ILE C 1 5 ? 40.932 38.372 -10.774 1.00 48.65 3 ILE C N 1
ATOM 1784 C CA . ILE C 1 5 ? 41.528 37.836 -9.580 1.00 47.11 3 ILE C CA 1
ATOM 1785 C C . ILE C 1 5 ? 40.796 38.381 -8.376 1.00 47.46 3 ILE C C 1
ATOM 1786 O O . ILE C 1 5 ? 40.514 39.582 -8.303 1.00 48.83 3 ILE C O 1
ATOM 1791 N N . VAL C 1 6 ? 40.511 37.501 -7.423 1.00 46.65 4 VAL C N 1
ATOM 1792 C CA . VAL C 1 6 ? 39.895 37.862 -6.160 1.00 45.51 4 VAL C CA 1
ATOM 1793 C C . VAL C 1 6 ? 40.933 37.585 -5.101 1.00 45.51 4 VAL C C 1
ATOM 1794 O O . VAL C 1 6 ? 41.506 36.510 -5.095 1.00 44.74 4 VAL C O 1
ATOM 1798 N N . ARG C 1 7 ? 41.170 38.553 -4.214 1.00 45.97 5 ARG C N 1
ATOM 1799 C CA . ARG C 1 7 ? 42.091 38.418 -3.094 1.00 46.36 5 ARG C CA 1
ATOM 1800 C C . ARG C 1 7 ? 41.391 38.695 -1.776 1.00 47.21 5 ARG C C 1
ATOM 1801 O O . ARG C 1 7 ? 40.617 39.645 -1.671 1.00 47.21 5 ARG C O 1
ATOM 1809 N N . ILE C 1 8 ? 41.709 37.882 -0.764 1.00 47.58 6 ILE C N 1
ATOM 1810 C CA . ILE C 1 8 ? 40.986 37.842 0.495 1.00 47.68 6 ILE C CA 1
ATOM 1811 C C . ILE C 1 8 ? 41.946 37.867 1.672 1.00 48.61 6 ILE C C 1
ATOM 1812 O O . ILE C 1 8 ? 42.678 36.908 1.908 1.00 48.63 6 ILE C O 1
ATOM 1817 N N . ASP C 1 9 ? 41.946 38.973 2.405 1.00 49.65 7 ASP C N 1
ATOM 1818 C CA . ASP C 1 9 ? 42.791 39.127 3.585 1.00 50.61 7 ASP C CA 1
ATOM 1819 C C . ASP C 1 9 ? 41.921 39.037 4.862 1.00 50.87 7 ASP C C 1
ATOM 1820 O O . ASP C 1 9 ? 40.843 39.624 4.930 1.00 51.46 7 ASP C O 1
ATOM 1822 N N . ALA C 1 10 ? 42.374 38.281 5.848 1.00 51.18 8 ALA C N 1
ATOM 1823 C CA . ALA C 1 10 ? 41.672 38.142 7.124 1.00 52.33 8 ALA C CA 1
ATOM 1824 C C . ALA C 1 10 ? 42.655 38.466 8.197 1.00 53.28 8 ALA C C 1
ATOM 1825 O O . ALA C 1 10 ? 43.803 38.021 8.138 1.00 54.32 8 ALA C O 1
ATOM 1827 N N . GLU C 1 11 ? 42.211 39.213 9.198 1.00 54.63 9 GLU C N 1
ATOM 1828 C CA . GLU C 1 11 ? 43.106 39.633 10.294 1.00 55.19 9 GLU C CA 1
ATOM 1829 C C . GLU C 1 11 ? 43.683 38.476 11.093 1.00 55.78 9 GLU C C 1
ATOM 1830 O O . GLU C 1 11 ? 44.795 38.584 11.565 1.00 56.95 9 GLU C O 1
ATOM 1836 N N . ASP C 1 12 ? 42.953 37.378 11.247 1.00 56.65 10 ASP C N 1
ATOM 1837 C CA . ASP C 1 12 ? 43.409 36.261 12.110 1.00 57.33 10 ASP C CA 1
ATOM 1838 C C . ASP C 1 12 ? 44.213 35.176 11.359 1.00 57.46 10 ASP C C 1
ATOM 1839 O O . ASP C 1 12 ? 44.338 34.037 11.821 1.00 56.81 10 ASP C O 1
ATOM 1844 N N . ARG C 1 13 ? 44.771 35.544 10.218 1.00 57.21 11 ARG C N 1
ATO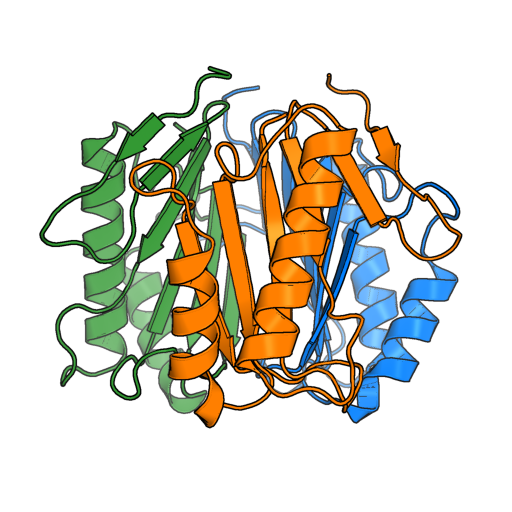M 1845 C CA . ARG C 1 13 ? 45.162 34.554 9.228 1.00 57.31 11 ARG C CA 1
ATOM 1846 C C . ARG C 1 13 ? 46.408 35.079 8.517 1.00 56.45 11 ARG C C 1
ATOM 1847 O O . ARG C 1 13 ? 46.471 36.237 8.078 1.00 55.51 11 ARG C O 1
ATOM 1855 N N . TRP C 1 14 ? 47.430 34.243 8.468 1.00 55.62 12 TRP C N 1
ATOM 1856 C CA . TRP C 1 14 ? 48.707 34.716 8.016 1.00 55.39 12 TRP C CA 1
ATOM 1857 C C . TRP C 1 14 ? 48.703 34.952 6.491 1.00 53.66 12 TRP C C 1
ATOM 1858 O O . TRP C 1 14 ? 49.164 35.966 5.994 1.00 53.12 12 TRP C O 1
ATOM 1869 N N . SER C 1 15 ? 48.156 33.995 5.764 1.00 51.87 13 SER C N 1
ATOM 1870 C CA . SER C 1 15 ? 48.121 34.037 4.312 1.00 50.10 13 SER C CA 1
ATOM 1871 C C . SER C 1 15 ? 46.812 34.653 3.788 1.00 49.17 13 SER C C 1
ATOM 1872 O O . SER C 1 15 ? 45.748 34.430 4.359 1.00 49.11 13 SER C O 1
ATOM 1875 N N . ASP C 1 16 ? 46.893 35.409 2.703 1.00 47.72 14 ASP C N 1
ATOM 1876 C CA . ASP C 1 16 ? 45.719 35.734 1.931 1.00 47.77 14 ASP C CA 1
ATOM 1877 C C . ASP C 1 16 ? 45.239 34.465 1.207 1.00 45.81 14 ASP C C 1
ATOM 1878 O O . ASP C 1 16 ? 45.901 33.439 1.241 1.00 45.63 14 ASP C O 1
ATOM 1883 N N . VAL C 1 17 ? 44.062 34.541 0.599 1.00 44.32 15 VAL C N 1
ATOM 1884 C CA . VAL C 1 17 ? 43.534 33.511 -0.275 1.00 43.60 15 VAL C CA 1
ATOM 1885 C C . VAL C 1 17 ? 43.424 34.219 -1.612 1.00 43.54 15 VAL C C 1
ATOM 1886 O O . VAL C 1 17 ? 43.013 35.358 -1.678 1.00 43.32 15 VAL C O 1
ATOM 1890 N N . VAL C 1 18 ? 43.823 33.547 -2.674 1.00 43.60 16 VAL C N 1
ATOM 1891 C CA . VAL C 1 18 ? 43.732 34.086 -4.003 1.00 43.34 16 VAL C CA 1
ATOM 1892 C C . VAL C 1 18 ? 42.898 33.130 -4.851 1.00 43.06 16 VAL C C 1
ATOM 1893 O O . VAL C 1 18 ? 43.123 31.923 -4.816 1.00 42.91 16 VAL C O 1
ATOM 1897 N N . ILE C 1 19 ? 41.942 33.685 -5.587 1.00 42.32 17 ILE C N 1
ATOM 1898 C CA . ILE C 1 19 ? 41.063 32.919 -6.423 1.00 42.29 17 ILE C CA 1
ATOM 1899 C C . ILE C 1 19 ? 41.156 33.454 -7.826 1.00 42.55 17 ILE C C 1
ATOM 1900 O O . ILE C 1 19 ? 41.033 34.664 -8.054 1.00 42.98 17 ILE C O 1
ATOM 1905 N N . TYR C 1 20 ? 41.368 32.548 -8.782 1.00 42.75 18 TYR C N 1
ATOM 1906 C CA . TYR C 1 20 ? 41.498 32.933 -10.186 1.00 42.57 18 TYR C CA 1
ATOM 1907 C C . TYR C 1 20 ? 41.268 31.743 -11.096 1.00 42.13 18 TYR C C 1
ATOM 1908 O O . TYR C 1 20 ? 41.800 30.659 -10.853 1.00 41.63 18 TYR C O 1
ATOM 1917 N N . ASN C 1 21 ? 40.484 31.932 -12.146 1.00 42.06 19 ASN C N 1
ATOM 1918 C CA . ASN C 1 21 ? 40.342 30.881 -13.188 1.00 42.10 19 ASN C CA 1
ATOM 1919 C C . ASN C 1 21 ? 39.903 29.624 -12.458 1.00 42.41 19 ASN C C 1
ATOM 1920 O O . ASN C 1 21 ? 40.492 28.552 -12.593 1.00 42.01 19 ASN C O 1
ATOM 1925 N N . ASN C 1 22 ? 38.891 29.833 -11.619 1.00 42.78 20 ASN C N 1
ATOM 1926 C CA . ASN C 1 22 ? 38.201 28.806 -10.847 1.00 42.90 20 ASN C CA 1
ATOM 1927 C C . ASN C 1 22 ? 39.024 27.958 -9.921 1.00 43.01 20 ASN C C 1
ATOM 1928 O O . ASN C 1 22 ? 38.610 26.849 -9.569 1.00 43.18 20 ASN C O 1
ATOM 1933 N N . THR C 1 23 ? 40.153 28.525 -9.489 1.00 42.52 21 THR C N 1
ATOM 1934 C CA . THR C 1 23 ? 41.177 27.806 -8.737 1.00 41.98 21 THR C CA 1
ATOM 1935 C C . THR C 1 23 ? 41.546 28.678 -7.579 1.00 41.83 21 THR C C 1
ATOM 1936 O O . THR C 1 23 ? 41.479 29.905 -7.700 1.00 42.23 21 THR C O 1
ATOM 1940 N N . LEU C 1 24 ? 41.892 28.046 -6.452 1.00 40.99 22 LEU C N 1
ATOM 1941 C CA . LEU C 1 24 ? 42.155 28.761 -5.200 1.00 40.33 22 LEU C CA 1
ATOM 1942 C C . LEU C 1 24 ? 43.480 28.326 -4.622 1.00 40.38 22 LEU C C 1
ATOM 1943 O O . LEU C 1 24 ? 43.781 27.145 -4.603 1.00 39.82 22 LEU C O 1
ATOM 1948 N N . TRP C 1 25 ? 44.247 29.301 -4.148 1.00 40.74 23 TRP C N 1
ATOM 1949 C CA . TRP C 1 25 ? 45.543 29.094 -3.542 1.00 40.42 23 TRP C CA 1
ATOM 1950 C C . TRP C 1 25 ? 45.450 29.617 -2.137 1.00 41.18 23 TRP C C 1
ATOM 1951 O O . TRP C 1 25 ? 44.812 30.649 -1.904 1.00 39.92 23 TRP C O 1
ATOM 1962 N N . TYR C 1 26 ? 46.156 28.944 -1.225 1.00 42.69 24 TYR C N 1
ATOM 1963 C CA . TYR C 1 26 ? 46.214 29.295 0.186 1.00 43.45 24 TYR C CA 1
ATOM 1964 C C . TYR C 1 26 ? 47.361 28.511 0.827 1.00 44.26 24 TYR C C 1
ATOM 1965 O O . TYR C 1 26 ? 47.629 27.377 0.420 1.00 44.76 24 TYR C O 1
ATOM 1974 N N . THR C 1 27 ? 48.073 29.129 1.775 1.00 45.40 25 THR C N 1
ATOM 1975 C CA . THR C 1 27 ? 49.072 28.446 2.589 1.00 45.94 25 THR C CA 1
ATOM 1976 C C . THR C 1 27 ? 48.599 28.438 4.033 1.00 46.37 25 THR C C 1
ATOM 1977 O O . THR C 1 27 ? 48.325 29.495 4.595 1.00 45.09 25 THR C O 1
ATOM 1981 N N . GLY C 1 28 ? 48.525 27.257 4.639 1.00 46.79 26 GLY C N 1
ATOM 1982 C CA . GLY C 1 28 ? 48.159 27.161 6.036 1.00 46.87 26 GLY C CA 1
ATOM 1983 C C . GLY C 1 28 ? 49.373 27.167 6.918 1.00 47.02 26 GLY C C 1
ATOM 1984 O O . GLY C 1 28 ? 50.279 26.365 6.695 1.00 46.22 26 GLY C O 1
ATOM 1985 N N . VAL C 1 29 ? 49.367 28.031 7.941 1.00 47.92 27 VAL C N 1
ATOM 1986 C CA . VAL C 1 29 ? 50.462 28.119 8.909 1.00 49.36 27 VAL C CA 1
ATOM 1987 C C . VAL C 1 29 ? 49.936 27.942 10.360 1.00 50.11 27 VAL C C 1
ATOM 1988 O O . VAL C 1 29 ? 48.840 28.425 10.686 1.00 50.76 27 VAL C O 1
ATOM 1992 N N . PRO C 1 30 ? 50.686 27.222 11.225 1.00 50.72 28 PRO C N 1
ATOM 1993 C CA . PRO C 1 30 ? 50.314 26.997 12.630 1.00 50.87 28 PRO C CA 1
ATOM 1994 C C . PRO C 1 30 ? 49.947 28.273 13.392 1.00 51.69 28 PRO C C 1
ATOM 1995 O O . PRO C 1 30 ? 50.505 29.337 13.129 1.00 50.97 28 PRO C O 1
ATOM 1999 N N . GLU C 1 31 ? 49.000 28.157 14.321 1.00 52.53 29 GLU C N 1
ATOM 2000 C CA . GLU C 1 31 ? 48.603 29.286 15.163 1.00 53.24 29 GLU C CA 1
ATOM 2001 C C . GLU C 1 31 ? 49.151 29.119 16.577 1.00 53.90 29 GLU C C 1
ATOM 2002 O O . GLU C 1 31 ? 49.381 30.111 17.231 1.00 53.98 29 GLU C O 1
ATOM 2004 N N . ASN C 1 32 ? 49.367 27.875 17.026 1.00 54.34 30 ASN C N 1
ATOM 2005 C CA . ASN C 1 32 ? 49.825 27.613 18.371 1.00 54.86 30 ASN C CA 1
ATOM 2006 C C . ASN C 1 32 ? 51.266 27.101 18.359 1.00 54.91 30 ASN C C 1
ATOM 2007 O O . ASN C 1 32 ? 51.563 25.898 18.260 1.00 54.75 30 ASN C O 1
ATOM 2012 N N . LEU C 1 33 ? 52.168 28.058 18.481 1.00 55.46 31 LEU C N 1
ATOM 2013 C CA . LEU C 1 33 ? 53.588 27.837 18.285 1.00 55.82 31 LEU C CA 1
ATOM 2014 C C . LEU C 1 33 ? 54.244 26.802 19.186 1.00 56.06 31 LEU C C 1
ATOM 2015 O O . LEU C 1 33 ? 55.169 26.117 18.742 1.00 56.74 31 LEU C O 1
ATOM 2020 N N . ASP C 1 34 ? 53.801 26.672 20.430 1.00 56.22 32 ASP C N 1
ATOM 2021 C CA . ASP C 1 34 ? 54.449 25.741 21.374 1.00 56.79 32 ASP C CA 1
ATOM 2022 C C . ASP C 1 34 ? 53.900 24.333 21.248 1.00 56.09 32 ASP C C 1
ATOM 2023 O O . ASP C 1 34 ? 54.424 23.391 21.887 1.00 56.64 32 ASP C O 1
ATOM 2028 N N . ALA C 1 35 ? 52.851 24.183 20.434 1.00 54.92 33 ALA C N 1
ATOM 2029 C CA . ALA C 1 35 ? 52.214 22.879 20.210 1.00 53.61 33 ALA C CA 1
ATOM 2030 C C . ALA C 1 35 ? 53.117 21.974 19.369 1.00 52.64 33 ALA C C 1
ATOM 2031 O O . ALA C 1 35 ? 53.975 22.454 18.626 1.00 52.44 33 ALA C O 1
ATOM 2033 N N . ASP C 1 36 ? 52.927 20.668 19.514 1.00 51.75 34 ASP C N 1
ATOM 2034 C CA . ASP C 1 36 ? 53.698 19.672 18.763 1.00 51.34 34 ASP C CA 1
ATOM 2035 C C . ASP C 1 36 ? 53.223 19.530 17.289 1.00 49.92 34 ASP C C 1
ATOM 2036 O O . ASP C 1 36 ? 52.301 20.215 16.840 1.00 49.77 34 ASP C O 1
ATOM 2041 N N . ALA C 1 37 ? 53.896 18.662 16.551 1.00 47.95 35 ALA C N 1
ATOM 2042 C CA . ALA C 1 37 ? 53.701 18.535 15.120 1.00 46.86 35 ALA C CA 1
ATOM 2043 C C . ALA C 1 37 ? 52.311 18.004 14.758 1.00 46.13 35 ALA C C 1
ATOM 2044 O O . ALA C 1 37 ? 51.754 18.432 13.761 1.00 45.61 35 ALA C O 1
ATOM 2046 N N . PHE C 1 38 ? 51.778 17.066 15.544 1.00 46.27 36 PHE C N 1
ATOM 2047 C CA . PHE C 1 38 ? 50.459 16.490 15.296 1.00 46.37 36 PHE C CA 1
ATOM 2048 C C . PHE C 1 38 ? 49.410 17.555 15.459 1.00 46.83 36 PHE C C 1
ATOM 2049 O O . PHE C 1 38 ? 48.594 17.714 14.586 1.00 48.27 36 PHE C O 1
ATOM 2057 N N . GLU C 1 39 ? 49.446 18.289 16.566 1.00 46.49 37 GLU C N 1
ATOM 2058 C CA . GLU C 1 39 ? 48.531 19.397 16.800 1.00 46.70 37 GLU C CA 1
ATOM 2059 C C . GLU C 1 39 ? 48.582 20.451 15.697 1.00 45.72 37 GLU C C 1
ATOM 2060 O O . GLU C 1 39 ? 47.535 20.933 15.238 1.00 44.60 37 GLU C O 1
ATOM 2066 N N . GLN C 1 40 ? 49.799 20.819 15.287 1.00 44.24 38 GLN C N 1
ATOM 2067 C CA . GLN C 1 40 ? 49.945 21.884 14.318 1.00 43.98 38 GLN C CA 1
ATOM 2068 C C . GLN C 1 40 ? 49.407 21.447 12.972 1.00 43.33 38 GLN C C 1
ATOM 2069 O O . GLN C 1 40 ? 48.826 22.268 12.253 1.00 42.15 38 GLN C O 1
ATOM 2075 N N . THR C 1 41 ? 49.613 20.161 12.647 1.00 42.91 39 THR C N 1
ATOM 2076 C CA . THR C 1 41 ? 49.141 19.595 11.390 1.00 42.93 39 THR C CA 1
ATOM 2077 C C . THR C 1 41 ? 47.649 19.495 11.428 1.00 42.86 39 THR C C 1
ATOM 2078 O O . THR C 1 41 ? 46.986 20.016 10.541 1.00 42.72 39 THR C O 1
ATOM 2082 N N . ALA C 1 42 ? 47.126 18.843 12.468 1.00 42.70 40 ALA C N 1
ATOM 2083 C CA . ALA C 1 42 ? 45.669 18.709 12.685 1.00 41.65 40 ALA C CA 1
ATOM 2084 C C . ALA C 1 42 ? 44.911 20.035 12.730 1.00 41.71 40 ALA C C 1
ATOM 2085 O O . ALA C 1 42 ? 43.810 20.141 12.192 1.00 41.91 40 ALA C O 1
ATOM 2087 N N . ASN C 1 43 ? 45.471 21.040 13.386 1.00 41.94 41 ASN C N 1
ATOM 2088 C CA . ASN C 1 43 ? 44.807 22.324 13.475 1.00 41.84 41 ASN C CA 1
ATOM 2089 C C . ASN C 1 43 ? 44.992 23.122 12.211 1.00 41.88 41 ASN C C 1
ATOM 2090 O O . ASN C 1 43 ? 44.109 23.887 11.840 1.00 42.96 41 ASN C O 1
ATOM 2095 N N . THR C 1 44 ? 46.121 22.981 11.533 1.00 41.76 42 THR C N 1
ATOM 2096 C CA . THR C 1 44 ? 46.255 23.649 10.214 1.00 41.88 42 THR C CA 1
ATOM 2097 C C . THR C 1 44 ? 45.325 23.042 9.164 1.00 41.12 42 THR C C 1
ATOM 2098 O O . THR C 1 44 ? 44.691 23.766 8.424 1.00 42.19 42 THR C O 1
ATOM 2102 N N . LEU C 1 45 ? 45.187 21.727 9.132 1.00 40.96 43 LEU C N 1
ATOM 2103 C CA . LEU C 1 45 ? 44.150 21.124 8.306 1.00 41.06 43 LEU C CA 1
ATOM 2104 C C . LEU C 1 45 ? 42.725 21.649 8.663 1.00 41.40 43 LEU C C 1
ATOM 2105 O O . LEU C 1 45 ? 41.927 21.931 7.759 1.00 40.95 43 LEU C O 1
ATOM 2110 N N . ALA C 1 46 ? 42.408 21.838 9.951 1.00 41.78 44 ALA C N 1
ATOM 2111 C CA . ALA C 1 46 ? 41.081 22.415 10.312 1.00 42.05 44 ALA C CA 1
ATOM 2112 C C . ALA C 1 46 ? 40.918 23.837 9.810 1.00 42.22 44 ALA C C 1
ATOM 2113 O O . ALA C 1 46 ? 39.889 24.149 9.261 1.00 42.85 44 ALA C O 1
ATOM 2115 N N . GLN C 1 47 ? 41.933 24.684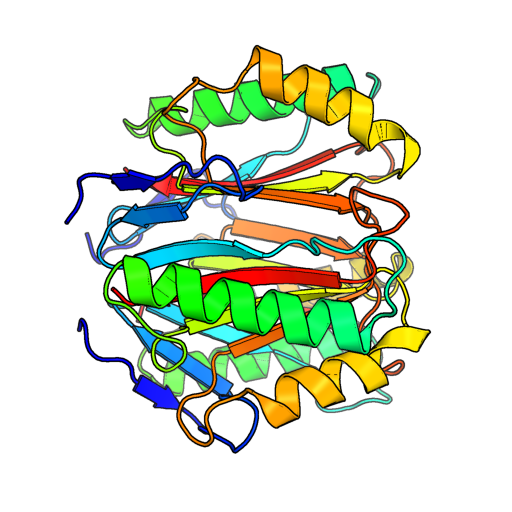 10.001 1.00 43.08 45 GLN C N 1
ATOM 2116 C CA . GLN C 1 47 ? 42.032 26.052 9.406 1.00 42.97 45 GLN C CA 1
ATOM 2117 C C . GLN C 1 47 ? 41.732 26.113 7.915 1.00 43.07 45 GLN C C 1
ATOM 2118 O O . GLN C 1 47 ? 40.965 26.950 7.454 1.00 43.43 45 GLN C O 1
ATOM 2124 N N . ILE C 1 48 ? 42.328 25.184 7.176 1.00 43.34 46 ILE C N 1
ATOM 2125 C CA . ILE C 1 48 ? 42.164 25.062 5.733 1.00 42.71 46 ILE C CA 1
ATOM 2126 C C . ILE C 1 48 ? 40.758 24.725 5.386 1.00 43.25 46 ILE C C 1
ATOM 2127 O O . ILE C 1 48 ? 40.195 25.334 4.464 1.00 44.39 46 ILE C O 1
ATOM 2132 N N . ASP C 1 49 ? 40.158 23.765 6.085 1.00 43.43 47 ASP C N 1
ATOM 2133 C CA . ASP C 1 49 ? 38.727 23.459 5.814 1.00 43.05 47 ASP C CA 1
ATOM 2134 C C . ASP C 1 49 ? 37.870 24.720 5.937 1.00 42.54 47 ASP C C 1
ATOM 2135 O O . ASP C 1 49 ? 37.039 25.001 5.051 1.00 42.02 47 ASP C O 1
ATOM 2140 N N . ALA C 1 50 ? 38.077 25.460 7.021 1.00 42.03 48 ALA C N 1
ATOM 2141 C CA . ALA C 1 50 ? 37.239 26.650 7.348 1.00 42.91 48 ALA C CA 1
ATOM 2142 C C . ALA C 1 50 ? 37.426 27.755 6.324 1.00 43.54 48 ALA C C 1
ATOM 2143 O O . ALA C 1 50 ? 36.481 28.350 5.888 1.00 44.21 48 ALA C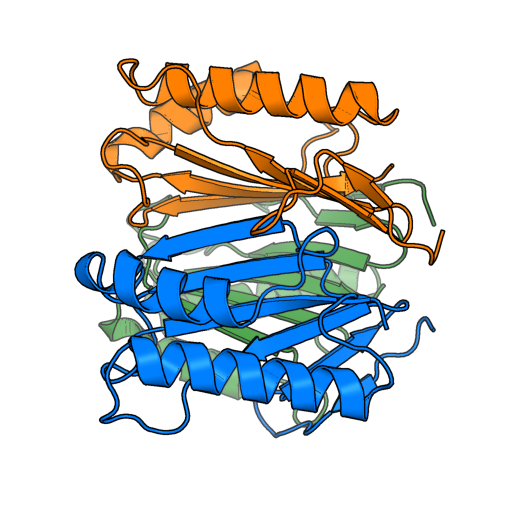 O 1
ATOM 2145 N N . VAL C 1 51 ? 38.671 28.000 5.938 1.00 45.45 49 VAL C N 1
ATOM 2146 C CA . VAL C 1 51 ? 38.986 28.887 4.829 1.00 46.28 49 VAL C CA 1
ATOM 2147 C C . VAL C 1 51 ? 38.376 28.437 3.504 1.00 46.80 49 VAL C C 1
ATOM 2148 O O . VAL C 1 51 ? 37.799 29.249 2.817 1.00 48.43 49 VAL C O 1
ATOM 2152 N N . LEU C 1 52 ? 38.472 27.171 3.133 1.00 47.61 50 LEU C N 1
ATOM 2153 C CA . LEU C 1 52 ? 37.856 26.716 1.868 1.00 48.02 50 LEU C CA 1
ATOM 2154 C C . LEU C 1 52 ? 36.316 26.880 1.842 1.00 50.56 50 LEU C C 1
ATOM 2155 O O . LEU C 1 52 ? 35.727 27.329 0.850 1.00 51.83 50 LEU C O 1
ATOM 2160 N N . GLU C 1 53 ? 35.669 26.511 2.940 1.00 52.53 51 GLU C N 1
ATOM 2161 C CA . GLU C 1 53 ? 34.221 26.639 3.092 1.00 54.53 51 GLU C CA 1
ATOM 2162 C C . GLU C 1 53 ? 33.768 28.072 3.030 1.00 53.88 51 GLU C C 1
ATOM 2163 O O . GLU C 1 53 ? 32.778 28.370 2.418 1.00 54.44 51 GLU C O 1
ATOM 2169 N N . LYS C 1 54 ? 34.474 28.968 3.676 1.00 54.19 52 LYS C N 1
ATOM 2170 C CA . LYS C 1 54 ? 34.072 30.355 3.626 1.00 55.03 52 LYS C CA 1
ATOM 2171 C C . LYS C 1 54 ? 34.086 30.948 2.208 1.00 54.78 52 LYS C C 1
ATOM 2172 O O . LYS C 1 54 ? 33.528 32.001 1.985 1.00 55.12 52 LYS C O 1
ATOM 2178 N N . GLN C 1 55 ? 34.750 30.285 1.266 1.00 54.69 53 GLN C N 1
ATOM 2179 C CA . GLN C 1 55 ? 34.772 30.726 -0.124 1.00 54.40 53 GLN C CA 1
ATOM 2180 C C . GLN C 1 55 ? 34.069 29.669 -0.972 1.00 55.24 53 GLN C C 1
ATOM 2181 O O . GLN C 1 55 ? 34.387 29.464 -2.129 1.00 56.15 53 GLN C O 1
ATOM 2187 N N . GLY C 1 56 ? 33.113 28.978 -0.357 1.00 56.01 54 GLY C N 1
ATOM 2188 C CA . GLY C 1 56 ? 32.299 27.982 -1.040 1.00 56.02 54 GLY C CA 1
ATOM 2189 C C . GLY C 1 56 ? 32.929 26.615 -1.311 1.00 56.50 54 GLY C C 1
ATOM 2190 O O . GLY C 1 56 ? 32.169 25.601 -1.307 1.00 56.15 54 GLY C O 1
ATOM 2191 N N . SER C 1 57 ? 34.273 26.572 -1.547 1.00 54.96 55 SER C N 1
ATOM 2192 C CA . SER C 1 57 ? 35.005 25.298 -1.821 1.00 53.49 55 SER C CA 1
ATOM 2193 C C . SER C 1 57 ? 34.973 24.382 -0.589 1.00 52.55 55 SER C C 1
ATOM 2194 O O . SER C 1 57 ? 34.350 24.716 0.396 1.00 51.43 55 SER C O 1
ATOM 2197 N N . SER C 1 58 ? 35.660 23.238 -0.640 1.00 52.15 56 SER C N 1
ATOM 2198 C CA . SER C 1 58 ? 35.759 22.362 0.531 1.00 51.73 56 SER C CA 1
ATOM 2199 C C . SER C 1 58 ? 36.869 21.347 0.411 1.00 51.96 56 SER C C 1
ATOM 2200 O O . SER C 1 58 ? 37.445 21.184 -0.655 1.00 51.61 56 SER C O 1
ATOM 2203 N N . LYS C 1 59 ? 37.137 20.630 1.503 1.00 51.67 57 LYS C N 1
ATOM 2204 C CA . LYS C 1 59 ? 38.313 19.777 1.567 1.00 51.89 57 LYS C CA 1
ATOM 2205 C C . LYS C 1 59 ? 38.267 18.648 0.567 1.00 51.36 57 LYS C C 1
ATOM 2206 O O . LYS C 1 59 ? 39.308 18.067 0.227 1.00 52.72 57 LYS C O 1
ATOM 2212 N N . SER C 1 60 ? 37.063 18.330 0.120 1.00 49.81 58 SER C N 1
ATOM 2213 C CA . SER C 1 60 ? 36.833 17.441 -1.016 1.00 48.76 58 SER C CA 1
ATOM 2214 C C . SER C 1 60 ? 37.355 17.928 -2.386 1.00 47.63 58 SER C C 1
ATOM 2215 O O . SER C 1 60 ? 37.504 17.124 -3.289 1.00 46.13 58 SER C O 1
ATOM 2218 N N . ARG C 1 61 ? 37.519 19.236 -2.552 1.00 46.54 59 ARG C N 1
ATOM 2219 C CA . ARG C 1 61 ? 37.878 19.840 -3.824 1.00 45.80 59 ARG C CA 1
ATOM 2220 C C . ARG C 1 61 ? 39.367 20.281 -3.834 1.00 44.40 59 ARG C C 1
ATOM 2221 O O . ARG C 1 61 ? 39.755 21.131 -4.608 1.00 43.70 59 ARG C O 1
ATOM 2229 N N . ILE C 1 62 ? 40.207 19.738 -2.961 1.00 43.19 60 ILE C N 1
ATOM 2230 C CA . ILE C 1 62 ? 41.611 20.140 -2.974 1.00 42.42 60 ILE C CA 1
ATOM 2231 C C . ILE C 1 62 ? 42.290 19.362 -4.104 1.00 42.13 60 ILE C C 1
ATOM 2232 O O . ILE C 1 62 ? 42.120 18.146 -4.234 1.00 42.22 60 ILE C O 1
ATOM 2237 N N . LEU C 1 63 ? 43.064 20.065 -4.917 1.00 41.56 61 LEU C N 1
ATOM 2238 C CA . LEU C 1 63 ? 43.736 19.433 -6.051 1.00 41.14 61 LEU C CA 1
ATOM 2239 C C . LEU C 1 63 ? 45.117 18.927 -5.700 1.00 41.43 61 LEU C C 1
ATOM 2240 O O . LEU C 1 63 ? 45.462 17.811 -6.070 1.00 41.29 61 LEU C O 1
ATOM 2245 N N . ASP C 1 64 ? 45.892 19.746 -4.998 1.00 41.76 62 ASP C N 1
ATOM 2246 C CA . ASP C 1 64 ? 47.291 19.462 -4.729 1.00 42.54 62 ASP C CA 1
ATOM 2247 C C . ASP C 1 64 ? 47.688 20.100 -3.385 1.00 42.98 62 ASP C C 1
ATOM 2248 O O . ASP C 1 64 ? 47.262 21.180 -3.035 1.00 42.92 62 ASP C O 1
ATOM 2253 N N . ALA C 1 65 ? 48.479 19.398 -2.605 1.00 44.14 63 ALA C N 1
ATOM 2254 C CA . ALA C 1 65 ? 48.857 19.861 -1.284 1.00 44.60 63 ALA C CA 1
ATOM 2255 C C . ALA C 1 65 ? 50.331 19.616 -1.104 1.00 45.33 63 ALA C C 1
ATOM 2256 O O . ALA C 1 65 ? 50.802 18.503 -1.333 1.00 47.02 63 ALA C O 1
ATOM 2258 N N . THR C 1 66 ? 51.065 20.638 -0.694 1.00 46.54 64 THR C N 1
ATOM 2259 C CA . THR C 1 66 ? 52.494 20.494 -0.383 1.00 46.93 64 THR C CA 1
ATOM 2260 C C . THR C 1 66 ? 52.693 20.691 1.124 1.00 46.98 64 THR C C 1
ATOM 2261 O O . THR C 1 66 ? 52.470 21.779 1.667 1.00 46.32 64 THR C O 1
ATOM 2265 N N . ILE C 1 67 ? 53.085 19.636 1.809 1.00 47.10 65 ILE C N 1
ATOM 2266 C CA . ILE C 1 67 ? 53.375 19.742 3.224 1.00 47.70 65 ILE C CA 1
ATOM 2267 C C . ILE C 1 67 ? 54.877 19.934 3.442 1.00 47.31 65 ILE C C 1
ATOM 2268 O O . ILE C 1 67 ? 55.639 19.010 3.184 1.00 47.64 65 ILE C O 1
ATOM 2273 N N . PHE C 1 68 ? 55.297 21.099 3.926 1.00 46.88 66 PHE C N 1
ATOM 2274 C CA . PHE C 1 68 ? 56.693 21.293 4.355 1.00 47.57 66 PHE C CA 1
ATOM 2275 C C . PHE C 1 68 ? 56.891 21.008 5.851 1.00 48.04 66 PHE C C 1
ATOM 2276 O O . PHE C 1 68 ? 56.191 21.579 6.696 1.00 48.03 66 PHE C O 1
ATOM 2284 N N . LEU C 1 69 ? 57.816 20.111 6.177 1.00 48.85 67 LEU C N 1
ATOM 2285 C CA . LEU C 1 69 ? 58.136 19.804 7.566 1.00 50.07 67 LEU C CA 1
ATOM 2286 C C . LEU C 1 69 ? 59.543 20.285 7.954 1.00 50.70 67 LEU C C 1
ATOM 2287 O O . LEU C 1 69 ? 60.496 20.094 7.209 1.00 49.77 67 LEU C O 1
ATOM 2292 N N . SER C 1 70 ? 59.666 20.848 9.156 1.00 51.61 68 SER C N 1
ATOM 2293 C CA . SER C 1 70 ? 60.955 21.322 9.654 1.00 52.79 68 SER C CA 1
ATOM 2294 C C . SER C 1 70 ? 61.877 20.179 10.045 1.00 53.23 68 SER C C 1
ATOM 2295 O O . SER C 1 70 ? 63.079 20.340 9.988 1.00 53.24 68 SER C O 1
ATOM 2298 N N . ASP C 1 71 ? 61.319 19.027 10.395 1.00 54.55 69 ASP C N 1
ATOM 2299 C CA . ASP C 1 71 ? 62.095 17.939 10.960 1.00 56.12 69 ASP C CA 1
ATOM 2300 C C . ASP C 1 71 ? 61.531 16.625 10.473 1.00 57.21 69 ASP C C 1
ATOM 2301 O O . ASP C 1 71 ? 60.327 16.402 10.514 1.00 57.40 69 ASP C O 1
ATOM 2306 N N . LYS C 1 72 ? 62.422 15.755 10.015 1.00 58.77 70 LYS C N 1
ATOM 2307 C CA . LYS C 1 72 ? 62.092 14.399 9.589 1.00 60.03 70 LYS C CA 1
ATOM 2308 C C . LYS C 1 72 ? 61.454 13.584 10.704 1.00 59.55 70 LYS C C 1
ATOM 2309 O O . LYS C 1 72 ? 60.714 12.636 10.431 1.00 59.85 70 LYS C O 1
ATOM 2315 N N . ALA C 1 73 ? 61.748 13.926 11.958 1.00 58.74 71 ALA C N 1
ATOM 2316 C CA . ALA C 1 73 ? 61.194 13.163 13.097 1.00 58.33 71 ALA C CA 1
ATOM 2317 C C . ALA C 1 73 ? 59.681 13.312 13.191 1.00 57.77 71 ALA C C 1
ATOM 2318 O O . ALA C 1 73 ? 59.012 12.487 13.776 1.00 57.64 71 ALA C O 1
ATOM 2320 N N . ASP C 1 74 ? 59.151 14.378 12.603 1.00 57.67 72 ASP C N 1
ATOM 2321 C CA . ASP C 1 74 ? 57.722 14.668 12.634 1.00 56.61 72 ASP C CA 1
ATOM 2322 C C . ASP C 1 74 ? 56.895 14.071 11.471 1.00 56.80 72 ASP C C 1
ATOM 2323 O O . ASP C 1 74 ? 55.700 14.353 11.385 1.00 56.91 72 ASP C O 1
ATOM 2328 N N . PHE C 1 75 ? 57.491 13.258 10.592 1.00 56.15 73 PHE C N 1
ATOM 2329 C CA . PHE C 1 75 ? 56.700 12.645 9.513 1.00 56.32 73 PHE C CA 1
ATOM 2330 C C . PHE C 1 75 ? 55.518 11.812 10.039 1.00 55.48 73 PHE C C 1
ATOM 2331 O O . PHE C 1 75 ? 54.401 11.916 9.521 1.00 55.66 73 PHE C O 1
ATOM 2339 N N . ALA C 1 76 ? 55.763 10.964 11.031 1.00 54.38 74 ALA C N 1
ATOM 2340 C CA . ALA C 1 76 ? 54.701 10.094 11.554 1.00 53.96 74 ALA C CA 1
ATOM 2341 C C . ALA C 1 76 ? 53.517 10.890 12.100 1.00 53.04 74 ALA C C 1
ATOM 2342 O O . ALA C 1 76 ? 52.377 10.556 11.840 1.00 53.49 74 ALA C O 1
ATOM 2344 N N . ALA C 1 77 ? 53.805 11.923 12.862 1.00 52.62 75 ALA C N 1
ATOM 2345 C CA . ALA C 1 77 ? 52.776 12.730 13.484 1.00 53.01 75 ALA C CA 1
ATOM 2346 C C . ALA C 1 77 ? 51.946 13.435 12.435 1.00 52.99 75 ALA C C 1
ATOM 2347 O O . ALA C 1 77 ? 50.742 13.533 12.587 1.00 52.94 75 ALA C O 1
ATOM 2349 N N . MET C 1 78 ? 52.582 13.921 11.373 1.00 53.74 76 MET C N 1
ATOM 2350 C CA . MET C 1 78 ? 51.851 14.662 10.353 1.00 54.67 76 MET C CA 1
ATOM 2351 C C . MET C 1 78 ? 50.991 13.738 9.471 1.00 53.91 76 MET C C 1
ATOM 2352 O O . MET C 1 78 ? 49.863 14.119 9.131 1.00 53.36 76 MET C O 1
ATOM 2357 N N . ASN C 1 79 ? 51.500 12.543 9.151 1.00 52.90 77 ASN C N 1
ATOM 2358 C CA . ASN C 1 79 ? 50.693 11.490 8.521 1.00 53.08 77 ASN C CA 1
ATOM 2359 C C . ASN C 1 79 ? 49.486 11.060 9.355 1.00 52.13 77 ASN C C 1
ATOM 2360 O O . ASN C 1 79 ? 48.422 10.694 8.817 1.00 51.33 77 ASN C O 1
ATOM 2365 N N . LYS C 1 80 ? 49.668 11.069 10.666 1.00 51.06 78 LYS C N 1
ATOM 2366 C CA . LYS C 1 80 ? 48.585 10.708 11.556 1.00 51.00 78 LYS C CA 1
ATOM 2367 C C . LYS C 1 80 ? 47.470 11.758 11.523 1.00 48.88 78 LYS C C 1
ATOM 2368 O O . LYS C 1 80 ? 46.317 11.402 11.482 1.00 50.27 78 LYS C O 1
ATOM 2374 N N . ALA C 1 81 ? 47.804 13.034 11.507 1.00 46.13 79 ALA C N 1
ATOM 2375 C CA . ALA C 1 81 ? 46.785 14.045 11.393 1.00 44.91 79 ALA C CA 1
ATOM 2376 C C . ALA C 1 81 ? 46.129 13.972 10.016 1.00 43.97 79 ALA C C 1
ATOM 2377 O O . ALA C 1 81 ? 44.912 13.867 9.899 1.00 42.61 79 ALA C O 1
ATOM 2379 N N . TRP C 1 82 ? 46.958 13.970 8.984 1.00 43.84 80 TRP C N 1
ATOM 2380 C CA . TRP C 1 82 ? 46.480 13.904 7.617 1.00 43.49 80 TRP C CA 1
ATOM 2381 C C . TRP C 1 82 ? 45.531 12.722 7.430 1.00 42.82 80 TRP C C 1
ATOM 2382 O O . TRP C 1 82 ? 44.474 12.839 6.819 1.00 42.52 80 TRP C O 1
ATOM 2393 N N . ASP C 1 83 ? 45.908 11.581 7.976 1.00 42.55 81 ASP C N 1
ATOM 2394 C CA . ASP C 1 83 ? 45.143 10.394 7.771 1.00 42.77 81 ASP C CA 1
ATOM 2395 C C . ASP C 1 83 ? 43.804 10.433 8.483 1.00 41.90 81 ASP C C 1
ATOM 2396 O O . ASP C 1 83 ? 42.907 9.747 8.074 1.00 43.00 81 ASP C O 1
ATOM 2401 N N . ALA C 1 84 ? 43.676 11.200 9.550 1.00 41.88 82 ALA C N 1
ATOM 2402 C CA . ALA C 1 84 ? 42.385 11.400 10.252 1.00 41.72 82 ALA C CA 1
ATOM 2403 C C . ALA C 1 84 ? 41.456 12.410 9.570 1.00 41.23 82 ALA C C 1
ATOM 2404 O O . ALA C 1 84 ? 40.246 12.426 9.829 1.00 42.74 82 ALA C O 1
ATOM 2406 N N . TRP C 1 85 ? 42.009 13.225 8.692 1.00 40.60 83 TRP C N 1
ATOM 2407 C CA . TRP C 1 85 ? 41.272 14.292 8.034 1.00 41.10 83 TRP C CA 1
ATOM 2408 C C . TRP C 1 85 ? 40.915 13.950 6.567 1.00 41.13 83 TRP C C 1
ATOM 2409 O O . TRP C 1 85 ? 39.795 14.192 6.134 1.00 40.48 83 TRP C O 1
ATOM 2420 N N . VAL C 1 86 ? 41.859 13.360 5.825 1.00 41.18 84 VAL C N 1
ATOM 2421 C CA . VAL C 1 86 ? 41.735 13.201 4.378 1.00 41.36 84 VAL C CA 1
ATOM 2422 C C . VAL C 1 86 ? 40.466 12.477 3.924 1.00 42.22 84 VAL C C 1
ATOM 2423 O O . VAL C 1 86 ? 40.104 11.507 4.509 1.00 42.66 84 VAL C O 1
ATOM 2427 N N . VAL C 1 87 ? 39.839 12.906 2.832 1.00 43.34 85 VAL C N 1
ATOM 2428 C CA . VAL C 1 87 ? 38.618 12.286 2.358 1.00 44.02 85 VAL C CA 1
ATOM 2429 C C . VAL C 1 87 ? 38.924 11.101 1.431 1.00 45.09 85 VAL C C 1
ATOM 2430 O O . VAL C 1 87 ? 39.462 11.260 0.342 1.00 45.46 85 VAL C O 1
ATOM 2434 N N . ALA C 1 88 ? 38.640 9.893 1.911 1.00 45.15 86 ALA C N 1
ATOM 2435 C CA . ALA C 1 88 ? 38.865 8.677 1.139 1.00 44.93 86 ALA C CA 1
ATOM 2436 C C . ALA C 1 88 ? 38.235 8.824 -0.256 1.00 45.02 86 ALA C C 1
ATOM 2437 O O . ALA C 1 88 ? 37.097 9.230 -0.384 1.00 44.68 86 ALA C O 1
ATOM 2439 N N . GLY C 1 89 ? 38.991 8.502 -1.298 1.00 45.18 87 GLY C N 1
ATOM 2440 C CA . GLY C 1 89 ? 38.498 8.619 -2.660 1.00 45.74 87 GLY C CA 1
ATOM 2441 C C . GLY C 1 89 ? 38.456 10.024 -3.245 1.00 46.44 87 GLY C C 1
ATOM 2442 O O . GLY C 1 89 ? 38.210 10.172 -4.440 1.00 47.05 87 GLY C O 1
ATOM 2443 N N . HIS C 1 90 ? 38.681 11.053 -2.429 1.00 46.41 88 HIS C N 1
ATOM 2444 C CA . HIS C 1 90 ? 38.675 12.429 -2.917 1.00 47.01 88 HIS C CA 1
ATOM 2445 C C . HIS C 1 90 ? 39.934 13.182 -2.506 1.00 46.03 88 HIS C C 1
ATOM 2446 O O . HIS C 1 90 ? 39.899 14.387 -2.384 1.00 46.28 88 HIS C O 1
ATOM 2453 N N . ALA C 1 91 ? 41.019 12.452 -2.288 1.00 44.62 89 ALA C N 1
ATOM 2454 C CA . ALA C 1 91 ? 42.281 13.001 -1.824 1.00 45.00 89 ALA C CA 1
ATOM 2455 C C . ALA C 1 91 ? 43.049 13.806 -2.904 1.00 45.09 89 ALA C C 1
ATOM 2456 O O . ALA C 1 91 ? 43.066 13.426 -4.065 1.00 44.73 89 ALA C O 1
ATOM 2458 N N . PRO C 1 92 ? 43.768 14.862 -2.490 1.00 45.44 90 PRO C N 1
ATOM 2459 C CA . PRO C 1 92 ? 44.585 15.616 -3.402 1.00 46.08 90 PRO C CA 1
ATOM 2460 C C . PRO C 1 92 ? 45.880 14.884 -3.761 1.00 47.08 90 PRO C C 1
ATOM 2461 O O . PRO C 1 92 ? 46.254 13.896 -3.089 1.00 47.44 90 PRO C O 1
ATOM 2465 N N . VAL C 1 93 ? 46.564 15.341 -4.807 1.00 47.95 91 VAL C N 1
ATOM 2466 C CA . VAL C 1 93 ? 47.950 14.928 -4.992 1.00 49.36 91 VAL C CA 1
ATOM 2467 C C . VAL C 1 93 ? 48.738 15.566 -3.834 1.00 51.09 91 VAL C C 1
ATOM 2468 O O . VAL C 1 93 ? 48.450 16.670 -3.382 1.00 49.87 91 VAL C O 1
ATOM 2472 N N . ARG C 1 94 ? 49.705 14.833 -3.332 1.00 54.22 92 ARG C N 1
ATOM 2473 C CA . ARG C 1 94 ? 50.267 15.141 -2.046 1.00 57.36 92 ARG C CA 1
ATOM 2474 C C . ARG C 1 94 ? 51.786 15.090 -2.064 1.00 58.94 92 ARG C C 1
ATOM 2475 O O . ARG C 1 94 ? 52.368 14.056 -2.337 1.00 59.56 92 ARG C O 1
ATOM 2483 N N . CYS C 1 95 ? 52.409 16.21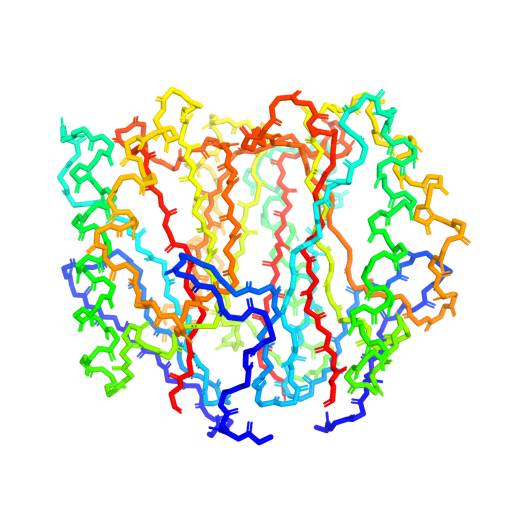5 -1.733 1.00 61.43 93 CYS C N 1
ATOM 2484 C CA . CYS C 1 95 ? 53.867 16.362 -1.731 1.00 61.29 93 CYS C CA 1
ATOM 2485 C C . CYS C 1 95 ? 54.284 16.628 -0.267 1.00 60.81 93 CYS C C 1
ATOM 2486 O O . CYS C 1 95 ? 53.689 17.472 0.388 1.00 60.84 93 CYS C O 1
ATOM 2489 N N . THR C 1 96 ? 55.258 15.889 0.261 1.00 59.79 94 THR C N 1
ATOM 2490 C CA . THR C 1 96 ? 55.766 16.135 1.614 1.00 58.87 94 THR C CA 1
ATOM 2491 C C . THR C 1 96 ? 57.292 16.239 1.646 1.00 56.65 94 THR C C 1
ATOM 2492 O O . THR C 1 96 ? 57.960 15.274 1.385 1.00 55.23 94 THR C O 1
ATOM 2496 N N . VAL C 1 97 ? 57.842 17.400 1.989 1.00 54.89 95 VAL C N 1
ATOM 2497 C CA . VAL C 1 97 ? 59.290 17.545 2.070 1.00 54.16 95 VAL C CA 1
ATOM 2498 C C . VAL C 1 97 ? 59.747 18.215 3.362 1.00 53.26 95 VAL C C 1
ATOM 2499 O O . VAL C 1 97 ? 59.096 19.113 3.864 1.00 52.39 95 VAL C O 1
ATOM 2503 N N . GLN C 1 98 ? 60.890 17.773 3.881 1.00 53.06 96 GLN C N 1
ATOM 2504 C CA . GLN C 1 98 ? 61.503 18.408 5.040 1.00 52.91 96 GLN C CA 1
ATOM 2505 C C . GLN C 1 98 ? 62.315 19.586 4.576 1.00 52.59 96 GLN C C 1
ATOM 2506 O O . GLN C 1 98 ? 63.128 19.448 3.707 1.00 53.40 96 GLN C O 1
ATOM 2512 N N . ALA C 1 99 ? 62.092 20.749 5.149 1.00 52.89 97 ALA C N 1
ATOM 2513 C CA . ALA C 1 99 ? 62.837 21.941 4.778 1.00 53.52 97 ALA C CA 1
ATOM 2514 C C . ALA C 1 99 ? 62.792 22.916 5.942 1.00 54.16 97 ALA C C 1
ATOM 2515 O O . ALA C 1 99 ? 61.992 22.750 6.845 1.00 55.48 97 ALA C O 1
ATOM 2517 N N . GLY C 1 100 ? 63.644 23.924 5.932 1.00 54.46 98 GLY C N 1
ATOM 2518 C CA . GLY C 1 100 ? 63.624 24.947 6.971 1.00 54.56 98 GLY C CA 1
ATOM 2519 C C . GLY C 1 100 ? 62.460 25.911 6.795 1.00 54.83 98 GLY C C 1
ATOM 2520 O O . GLY C 1 100 ? 62.250 26.430 5.721 1.00 54.53 98 GLY C O 1
ATOM 2521 N N . LEU C 1 101 ? 61.718 26.159 7.872 1.00 55.35 99 LEU C N 1
ATOM 2522 C CA . LEU C 1 101 ? 60.523 26.975 7.835 1.00 55.73 99 LEU C CA 1
ATOM 2523 C C . LEU C 1 101 ? 60.805 28.391 8.353 1.00 56.78 99 LEU C C 1
ATOM 2524 O O . LEU C 1 101 ? 61.813 28.634 9.005 1.00 56.56 99 LEU C O 1
ATOM 2529 N N . MET C 1 102 ? 59.892 29.315 8.057 1.00 58.37 100 MET C N 1
ATOM 2530 C CA . MET C 1 102 ? 60.110 30.738 8.305 1.00 59.75 100 MET C CA 1
ATOM 2531 C C . MET C 1 102 ? 60.093 31.077 9.794 1.00 59.81 100 MET C C 1
ATOM 2532 O O . MET C 1 102 ? 60.657 32.079 10.166 1.00 60.16 100 MET C O 1
ATOM 2537 N N . ASN C 1 103 ? 59.462 30.258 10.634 1.00 59.86 101 ASN C N 1
ATOM 2538 C CA . ASN C 1 103 ? 59.480 30.483 12.089 1.00 59.89 101 ASN C CA 1
ATOM 2539 C C . ASN C 1 103 ? 60.048 29.260 12.793 1.00 59.38 101 ASN C C 1
ATOM 2540 O O . ASN C 1 103 ? 59.661 28.149 12.502 1.00 59.71 101 ASN C O 1
ATOM 2545 N N . PRO C 1 104 ? 60.965 29.466 13.738 1.00 59.26 102 PRO C N 1
ATOM 2546 C CA . PRO C 1 104 ? 61.628 28.284 14.292 1.00 58.82 102 PRO C CA 1
ATOM 2547 C C . PRO C 1 104 ? 60.712 27.425 15.144 1.00 58.30 102 PRO C C 1
ATOM 2548 O O . PRO C 1 104 ? 61.027 26.260 15.410 1.00 57.32 102 PRO C O 1
ATOM 2552 N N . LYS C 1 105 ? 59.570 27.983 15.544 1.00 58.18 103 LYS C N 1
ATOM 255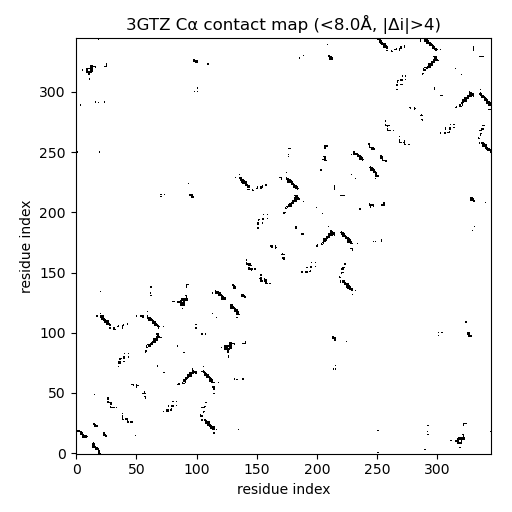3 C CA . LYS C 1 105 ? 58.536 27.191 16.232 1.00 57.36 103 LYS C CA 1
ATOM 2554 C C . LYS C 1 105 ? 57.508 26.481 15.320 1.00 56.00 103 LYS C C 1
ATOM 2555 O O . LYS C 1 105 ? 56.794 25.614 15.802 1.00 55.37 103 LYS C O 1
ATOM 2561 N N . TYR C 1 106 ? 57.445 26.802 14.023 1.00 54.60 104 TYR C N 1
ATOM 2562 C CA . TYR C 1 106 ? 56.604 25.999 13.077 1.00 53.83 104 TYR C CA 1
ATOM 2563 C C . TYR C 1 106 ? 57.156 24.608 12.827 1.00 51.83 104 TYR C C 1
ATOM 2564 O O . TYR C 1 106 ? 58.291 24.461 12.371 1.00 51.61 104 TYR C O 1
ATOM 2573 N N . LYS C 1 107 ? 56.349 23.582 13.077 1.00 50.44 105 LYS C N 1
ATOM 2574 C CA . LYS C 1 107 ? 56.767 22.241 12.722 1.00 49.83 105 LYS C CA 1
ATOM 2575 C C . LYS C 1 107 ? 56.247 21.871 11.338 1.00 48.99 105 LYS C C 1
ATOM 2576 O O . LYS C 1 107 ? 56.707 20.922 10.761 1.00 48.67 105 LYS C O 1
ATOM 2582 N N . VAL C 1 108 ? 55.313 22.642 10.789 1.00 48.97 106 VAL C N 1
ATOM 2583 C CA . VAL C 1 108 ? 54.607 22.252 9.573 1.00 48.51 106 VAL C CA 1
ATOM 2584 C C . VAL C 1 108 ? 54.021 23.475 8.892 1.00 48.83 106 VAL C C 1
ATOM 2585 O O . VAL C 1 108 ? 53.749 24.497 9.530 1.00 48.81 106 VAL C O 1
ATOM 2589 N N . GLU C 1 109 ? 53.882 23.388 7.576 1.00 48.83 107 GLU C N 1
ATOM 2590 C CA . GLU C 1 109 ? 53.284 24.452 6.772 1.00 49.00 107 GLU C CA 1
ATOM 2591 C C . GLU C 1 109 ? 52.683 23.760 5.540 1.00 47.07 107 GLU C C 1
ATOM 2592 O O . GLU C 1 109 ? 53.276 22.862 5.010 1.00 47.14 107 GLU C O 1
ATOM 2598 N N . ILE C 1 110 ? 51.502 24.157 5.105 1.00 46.02 108 ILE C N 1
ATOM 2599 C CA . ILE C 1 110 ? 50.752 23.389 4.122 1.00 45.03 108 ILE C CA 1
ATOM 2600 C C . ILE C 1 110 ? 50.235 24.267 2.977 1.00 44.69 108 ILE C C 1
ATOM 2601 O O . ILE C 1 110 ? 49.343 25.104 3.169 1.00 45.07 108 ILE C O 1
ATOM 2606 N N . LYS C 1 111 ? 50.789 24.072 1.789 1.00 43.96 109 LYS C N 1
ATOM 2607 C CA . LYS C 1 111 ? 50.332 24.799 0.609 1.00 43.87 109 LYS C CA 1
ATOM 2608 C C . LYS C 1 111 ? 49.188 24.018 -0.048 1.00 43.31 109 LYS C C 1
ATOM 2609 O O . LYS C 1 111 ? 49.271 22.794 -0.202 1.00 41.87 109 LYS C O 1
ATOM 2611 N N . ILE C 1 112 ? 48.154 24.756 -0.438 1.00 42.84 110 ILE C N 1
ATOM 2612 C CA . ILE C 1 112 ? 46.951 24.196 -1.025 1.00 43.13 110 ILE C CA 1
ATOM 2613 C C . ILE C 1 112 ? 46.600 24.851 -2.348 1.00 42.65 110 ILE C C 1
ATOM 2614 O O . ILE C 1 112 ? 46.730 26.062 -2.506 1.00 42.14 110 ILE C O 1
ATOM 2619 N N . VAL C 1 113 ? 46.177 24.026 -3.296 1.00 42.13 111 VAL C N 1
ATOM 2620 C CA . VAL C 1 113 ? 45.585 24.476 -4.524 1.00 42.01 111 VAL C CA 1
ATOM 2621 C C . VAL C 1 113 ? 44.288 23.700 -4.599 1.00 42.17 111 VAL C C 1
ATOM 2622 O O . VAL C 1 113 ? 44.295 22.492 -4.452 1.00 42.93 111 VAL C O 1
ATOM 2626 N N . ALA C 1 114 ? 43.174 24.396 -4.789 1.00 42.14 112 ALA C N 1
ATOM 2627 C CA . ALA C 1 114 ? 41.846 23.790 -4.714 1.00 42.11 112 ALA C CA 1
ATOM 2628 C C . ALA C 1 114 ? 40.920 24.378 -5.784 1.00 41.99 112 ALA C C 1
ATOM 2629 O O . ALA C 1 114 ? 41.165 25.470 -6.312 1.00 42.21 112 ALA C O 1
ATOM 2631 N N . ALA C 1 115 ? 39.886 23.627 -6.114 1.00 41.54 113 ALA C N 1
ATOM 2632 C CA . ALA C 1 115 ? 38.929 24.018 -7.131 1.00 42.44 113 ALA C CA 1
ATOM 2633 C C . ALA C 1 115 ? 37.886 24.888 -6.457 1.00 43.69 113 ALA C C 1
ATOM 2634 O O . ALA C 1 115 ? 37.536 24.638 -5.298 1.00 43.63 113 ALA C O 1
ATOM 2636 N N . VAL C 1 116 ? 37.448 25.935 -7.153 1.00 45.02 114 VAL C N 1
ATOM 2637 C CA . VAL C 1 116 ? 36.264 26.688 -6.771 1.00 46.85 114 VAL C CA 1
ATOM 2638 C C . VAL C 1 116 ? 35.273 26.704 -7.943 1.00 48.00 114 VAL C C 1
ATOM 2639 O O . VAL C 1 116 ? 35.435 27.527 -8.875 1.00 50.05 114 VAL C O 1
#

CATH classification: 3.30.1330.40

Radius of gyration: 18.67 Å; Cα contacts (8 Å, |Δi|>4): 830; chains: 3; bounding box: 46×46×49 Å

Sequence (345 aa):
SLSIVRIDAEDRWSDVVIYNNTLWYTGVPENLDADAFEQTANTLAQIDAVLEKQGSSKSRILDATIFLSDKADFAAMNKAWDAWVVAGHAPVRCTVQAGLMNPKYKVEIKIVAAVSLSIVRIDAEDRWSDVVIYNNTLWYTGVPENLDADAFEQTANTLAQIDAVLEKQGSSKSRILDATIFLSDKADFAAMNKAWDAWVVAGHAPVRCTVQAGLMNPKYKVEIKIVAAVSLSIVRIDAEDRWSDVVIYNNTLWYTGVPENLDADAFEQTANTLAQIDAVLEKQGSSKSRILDATIFLSDKADFAAMNKAWDAWVVAGHAPVRCTVQAGLMNPKYKVEIKIVAAV

InterPro domains:
  IPR006175 YjgF/YER057c/UK114 family [PF01042] (4-114)
  IPR019897 RidA, conserved site [PS01094] (90-108)
  IPR035709 RutC family, YoaB-like [PTHR47328] (1-114)
  IPR035709 RutC family, YoaB-like [cd06150] (11-113)
  IPR035959 RutC-like superfamily [G3DSA:3.30.1330.40] (1-114)
  IPR035959 RutC-like superfamily [SSF55298] (6-114)

Solvent-accessible surface area: 13493 Å² total; per-residue (Å²): 88,91,63,38,76,35,54,60,43,86,104,119,130,3,56,2,0,22,2,17,44,10,0,22,10,17,0,52,8,123,68,64,118,7,91,4,75,75,2,0,39,42,0,1,57,34,0,26,58,24,0,110,177,49,72,8,37,60,40,74,0,0,2,0,4,0,7,0,42,75,103,89,31,19,78,30,0,27,136,2,0,45,92,28,19,46,60,29,92,0,1,3,48,4,10,0,46,5,9,2,79,44,117,91,36,49,0,10,0,28,2,8,0,0,45,81,97,64,37,75,35,58,57,40,88,98,126,121,5,57,3,0,24,2,16,47,11,0,19,9,17,0,51,3,127,41,59,131,30,91,5,53,89,0,0,34,44,0,1,57,34,0,33,65,24,0,113,84,52,70,3,28,62,39,73,0,0,26,0,16,0,6,0,35,72,64,88,25,24,82,30,0,45,144,2,6,94,90,22,36,47,93,62,88,25,8,4,37,3,1,0,52,5,8,2,86,54,120,104,37,71,0,12,0,24,1,11,0,0,43,85,95,69,40,75,50,33,85,29,192,136,43,103,4,39,0,0,24,2,20,40,10,0,23,3,1,0,10,9,74,80,60,127,20,91,6,77,65,2,0,38,60,0,1,53,47,1,24,52,4,1,109,156,52,73,8,39,59,39,83,0,0,6,0,15,0,8,0,40,72,94,86,29,18,78,27,0,30,132,3,0,47,92,30,17,45,63,32,91,0,1,4,46,0,12,1,47,5,17,14,44,41,136,103,18,50,0,0,0,23,3,23,0,0,55

B-factor: mean 52.88, std 8.79, range [22.42, 80.76]

Secondary structure (DSSP, 8-state):
--S-EEEEE-SS-EEEEEETTEEEEEE--S-TTS-HHHHHHHHHHHHHHHHHHTT--GGGEEEEEEEES-GGGHHHHHHHHHHHS-TT-PPEEEEEE-EESSTT-SEEEEEEEE-/--S-EEEEE-SS-EEEEEETTEEEEEE--S-TTS-HHHHHHHHHHHHHHHHHHTT--TTSEEEEEEEES-GGGHHHHHHHHHHHS-TTSPPEEEEEE-B-SSTT-SEEEEEEEE-/--S-EEE--TT-SS-EEEETTEEEEEE--S-TTS-HHHHHHHHHHHHHHHHHHTT--GGGEEEEEEEES-GGGHHHHHHHHHHHS-TT-PPEEEEEE-B-SSTT--EEEE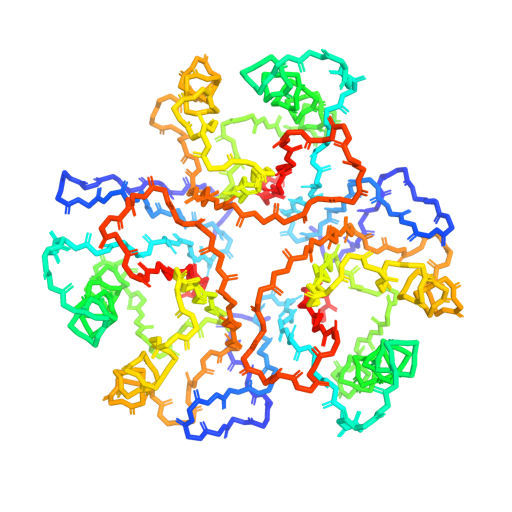EEEE-